Protein AF-A0A8T3S8C1-F1 (afdb_monomer_lite)

Radius of gyration: 18.48 Å; chains: 1; bounding box: 52×48×48 Å

Structure (mmCIF, N/CA/C/O backbone):
data_AF-A0A8T3S8C1-F1
#
_entry.id   AF-A0A8T3S8C1-F1
#
loop_
_atom_site.group_PDB
_atom_site.id
_atom_site.type_symbol
_atom_site.label_atom_id
_atom_site.label_alt_id
_atom_site.label_comp_id
_atom_site.label_asym_id
_atom_site.label_entity_id
_atom_site.label_seq_id
_atom_site.pdbx_PDB_ins_code
_atom_site.Cartn_x
_atom_site.Cartn_y
_atom_site.Cartn_z
_atom_site.occupancy
_atom_site.B_iso_or_equiv
_atom_site.auth_seq_id
_atom_site.auth_comp_id
_atom_site.auth_asym_id
_atom_site.auth_atom_id
_atom_site.pdbx_PDB_model_num
ATOM 1 N N . PHE A 1 1 ? -25.125 17.076 -11.085 1.00 38.88 1 PHE A N 1
ATOM 2 C CA . PHE A 1 1 ? -24.223 18.094 -11.648 1.00 38.88 1 PHE A CA 1
ATOM 3 C C . PHE A 1 1 ? -23.529 18.757 -10.476 1.00 38.88 1 PHE A C 1
ATOM 5 O O . PHE A 1 1 ? -24.190 19.463 -9.732 1.00 38.88 1 PHE A O 1
ATOM 12 N N . GLY A 1 2 ? -22.278 18.376 -10.208 1.00 40.34 2 GLY A N 1
ATOM 13 C CA . GLY A 1 2 ? -21.499 18.965 -9.119 1.00 40.34 2 GLY A CA 1
ATOM 14 C C . GLY A 1 2 ? -20.937 20.299 -9.581 1.00 40.34 2 GLY A C 1
ATOM 15 O O . GLY A 1 2 ? -20.388 20.368 -10.681 1.00 40.34 2 GLY A O 1
ATOM 16 N N . GLU A 1 3 ? -21.128 21.346 -8.786 1.00 38.38 3 GLU A N 1
ATOM 17 C CA . GLU A 1 3 ? -20.487 22.633 -9.038 1.00 38.38 3 GLU A CA 1
ATOM 18 C C . GLU A 1 3 ? -18.960 22.457 -9.036 1.00 38.38 3 GLU A C 1
ATOM 20 O O . GLU A 1 3 ? -18.429 21.716 -8.201 1.00 38.38 3 GLU A O 1
ATOM 25 N N . PRO A 1 4 ? -18.237 23.084 -9.979 1.00 45.19 4 PRO A N 1
ATOM 26 C CA . PRO A 1 4 ? -16.785 23.035 -9.988 1.00 45.19 4 PRO A CA 1
ATOM 27 C C . PRO A 1 4 ? -16.257 23.718 -8.723 1.00 45.19 4 PRO A C 1
ATOM 29 O O . PRO A 1 4 ? -16.524 24.895 -8.484 1.00 45.19 4 PRO A O 1
ATOM 32 N N . ALA A 1 5 ? -15.507 22.971 -7.911 1.00 47.50 5 ALA A N 1
ATOM 33 C CA . ALA A 1 5 ? -14.809 23.532 -6.764 1.00 47.50 5 ALA A CA 1
ATOM 34 C C . ALA A 1 5 ? -13.854 24.631 -7.251 1.00 47.50 5 ALA A C 1
ATOM 36 O O . ALA A 1 5 ? -13.050 24.403 -8.159 1.00 47.50 5 ALA A O 1
ATOM 37 N N . ALA A 1 6 ? -13.958 25.823 -6.663 1.00 48.53 6 ALA A N 1
ATOM 38 C CA . ALA A 1 6 ? -13.037 26.912 -6.941 1.00 48.53 6 ALA A CA 1
ATOM 39 C C . ALA A 1 6 ? -11.629 26.479 -6.516 1.00 48.53 6 ALA A C 1
ATOM 41 O O . ALA A 1 6 ? -11.353 26.337 -5.328 1.00 48.53 6 ALA A O 1
ATOM 42 N N . VAL A 1 7 ? -10.753 26.236 -7.491 1.00 51.34 7 VAL A N 1
ATOM 43 C CA . VAL A 1 7 ? -9.329 26.008 -7.240 1.00 51.34 7 VAL A CA 1
ATOM 44 C C . VAL A 1 7 ? -8.729 27.365 -6.870 1.00 51.34 7 VAL A C 1
ATOM 46 O O . VAL A 1 7 ? -8.754 28.265 -7.715 1.00 51.34 7 VAL A O 1
ATOM 49 N N . PRO A 1 8 ? -8.219 27.567 -5.642 1.00 53.38 8 PRO A N 1
ATOM 50 C CA . PRO A 1 8 ? -7.601 28.830 -5.277 1.00 53.38 8 PRO A CA 1
ATOM 51 C C . PRO A 1 8 ? -6.362 29.050 -6.146 1.00 53.38 8 PRO A C 1
ATOM 53 O O . PRO A 1 8 ? -5.394 28.296 -6.086 1.00 53.38 8 PRO A O 1
ATOM 56 N N . THR A 1 9 ? -6.383 30.096 -6.967 1.00 56.12 9 THR A N 1
ATOM 57 C CA . THR A 1 9 ? -5.202 30.614 -7.659 1.00 56.12 9 THR A CA 1
ATOM 58 C C . THR A 1 9 ? -4.401 31.486 -6.697 1.00 56.12 9 THR A C 1
ATOM 60 O O . THR A 1 9 ? -4.357 32.704 -6.852 1.00 56.12 9 THR A O 1
ATOM 63 N N . SER A 1 10 ? -3.781 30.893 -5.679 1.00 55.38 10 SER A N 1
ATOM 64 C CA . SER A 1 10 ? -2.663 31.539 -4.991 1.00 55.38 10 SER A CA 1
ATOM 65 C C . SER A 1 10 ? -1.381 30.867 -5.458 1.00 55.38 10 SER A C 1
ATOM 67 O O . SER A 1 10 ? -1.136 29.699 -5.175 1.00 55.38 10 SER A O 1
ATOM 69 N N . GLY A 1 11 ? -0.546 31.611 -6.186 1.00 55.94 11 GLY A N 1
ATOM 70 C CA . GLY A 1 11 ? 0.797 31.195 -6.614 1.00 55.94 11 GLY A CA 1
ATOM 71 C C . GLY A 1 11 ? 1.800 31.045 -5.462 1.00 55.94 11 GLY A C 1
ATOM 72 O O . GLY A 1 11 ? 2.998 31.196 -5.669 1.00 55.94 11 GLY A O 1
ATOM 73 N N . SER A 1 12 ? 1.317 30.782 -4.251 1.00 54.69 12 SER A N 1
ATOM 74 C CA . SER A 1 12 ? 2.100 30.520 -3.056 1.00 54.69 12 SER A CA 1
ATOM 75 C C . SER A 1 12 ? 1.658 29.178 -2.494 1.00 54.69 12 SER A C 1
ATOM 77 O O . SER A 1 12 ? 0.485 28.995 -2.169 1.00 54.69 12 SER A O 1
ATOM 79 N N . VAL A 1 13 ? 2.605 28.249 -2.381 1.00 57.41 13 VAL A N 1
ATOM 80 C CA . VAL A 1 13 ? 2.449 27.063 -1.539 1.00 57.41 13 VAL A CA 1
ATOM 81 C C . VAL A 1 13 ? 2.293 27.571 -0.109 1.00 57.41 13 VAL A C 1
ATOM 83 O O . VAL A 1 13 ? 3.250 28.069 0.480 1.00 57.41 13 VAL A O 1
ATOM 86 N N . GLU A 1 14 ? 1.074 27.523 0.418 1.00 50.41 14 GLU A N 1
ATOM 87 C CA . GLU A 1 14 ? 0.821 27.791 1.828 1.00 50.41 14 GLU A CA 1
ATOM 88 C C . GLU A 1 14 ? 1.100 26.502 2.601 1.00 50.41 14 GLU A C 1
ATOM 90 O O . GLU A 1 14 ? 0.424 25.488 2.420 1.00 50.41 14 GLU A O 1
ATOM 95 N N . VAL A 1 15 ? 2.140 26.523 3.433 1.00 57.56 15 VAL A N 1
ATOM 96 C CA . VAL A 1 15 ? 2.385 25.449 4.394 1.00 57.56 15 VAL A CA 1
ATOM 97 C C . VAL A 1 15 ? 1.376 25.633 5.523 1.00 57.56 15 VAL A C 1
ATOM 99 O O . VAL A 1 15 ? 1.547 26.484 6.389 1.00 57.56 15 VAL A O 1
ATOM 102 N N . VAL A 1 16 ? 0.289 24.867 5.471 1.00 60.59 16 VAL A N 1
ATOM 103 C CA . VAL A 1 16 ? -0.800 24.932 6.460 1.00 60.59 16 VAL A CA 1
ATOM 104 C C . VAL A 1 16 ? -0.496 24.152 7.744 1.00 60.59 16 VAL A C 1
ATOM 106 O O . VAL A 1 16 ? -1.180 24.334 8.747 1.00 60.59 16 VAL A O 1
ATOM 109 N N . GLU A 1 17 ? 0.528 23.294 7.727 1.00 45.88 17 GLU A N 1
ATOM 110 C CA . GLU A 1 17 ? 0.944 22.482 8.870 1.00 45.88 17 GLU A CA 1
ATOM 111 C C . GLU A 1 17 ? 2.422 22.080 8.735 1.00 45.88 17 GLU A C 1
ATOM 113 O O . GLU A 1 17 ? 2.843 21.570 7.695 1.00 45.88 17 GLU A O 1
ATOM 118 N N . GLU A 1 18 ? 3.207 22.294 9.793 1.00 52.28 18 GLU A N 1
ATOM 119 C CA . GLU A 1 18 ? 4.567 21.768 9.928 1.00 52.28 18 GLU A CA 1
ATOM 120 C C . GLU A 1 18 ? 4.590 20.724 11.043 1.00 52.28 18 GLU A C 1
ATOM 122 O O . GLU A 1 18 ? 4.171 20.986 12.171 1.00 52.28 18 GLU A O 1
ATOM 127 N N . ALA A 1 19 ? 5.117 19.542 10.739 1.00 58.81 19 ALA A N 1
ATOM 128 C CA . ALA A 1 19 ? 5.318 18.486 11.716 1.00 58.81 19 ALA A CA 1
ATOM 129 C C . ALA A 1 19 ? 6.817 18.158 11.794 1.00 58.81 19 ALA A C 1
ATOM 131 O O . ALA A 1 19 ? 7.477 17.971 10.770 1.00 58.81 19 ALA A O 1
ATOM 132 N N . ALA A 1 20 ? 7.361 18.085 13.012 1.00 55.62 20 ALA A N 1
ATOM 133 C CA . ALA A 1 20 ? 8.772 17.781 13.248 1.00 55.62 20 ALA A CA 1
ATOM 134 C C . ALA A 1 20 ? 9.029 16.267 13.271 1.00 55.62 20 ALA A C 1
ATOM 136 O O . ALA A 1 20 ? 8.257 15.501 13.858 1.00 55.62 20 ALA A O 1
ATOM 137 N N . ALA A 1 21 ? 10.125 15.828 12.645 1.00 62.41 21 ALA A N 1
ATOM 138 C CA . ALA A 1 21 ? 10.583 14.448 12.758 1.00 62.41 21 ALA A CA 1
ATOM 139 C C . ALA A 1 21 ? 10.929 14.127 14.221 1.00 62.41 21 ALA A C 1
ATOM 141 O O . ALA A 1 21 ? 11.388 14.987 14.974 1.00 62.41 21 ALA A O 1
ATOM 142 N N . GLN A 1 22 ? 10.694 12.886 14.635 1.00 69.75 22 GLN A N 1
ATOM 143 C CA . GLN A 1 22 ? 10.968 12.424 15.992 1.00 69.75 22 GLN A CA 1
ATOM 144 C C . GLN A 1 22 ? 12.107 11.417 15.973 1.00 69.75 22 GLN A C 1
ATOM 146 O O . GLN A 1 22 ? 12.083 10.483 15.182 1.00 69.75 22 GLN A O 1
ATOM 151 N N . VAL A 1 23 ? 13.076 11.561 16.873 1.00 68.19 23 VAL A N 1
ATOM 152 C CA . VAL A 1 23 ? 14.119 10.549 17.064 1.00 68.19 23 VAL A CA 1
ATOM 153 C C . VAL A 1 23 ? 13.681 9.614 18.185 1.00 68.19 23 VAL A C 1
ATOM 155 O O . VAL A 1 23 ? 13.559 10.041 19.331 1.00 68.19 23 VAL A O 1
ATOM 158 N N . ILE A 1 24 ? 13.435 8.346 17.856 1.00 66.25 24 ILE A N 1
ATOM 159 C CA . ILE A 1 24 ? 13.070 7.295 18.816 1.00 66.25 24 ILE A CA 1
ATOM 160 C C . ILE A 1 24 ? 14.132 6.200 18.716 1.00 66.25 24 ILE A C 1
ATOM 162 O O . ILE A 1 24 ? 14.368 5.675 17.632 1.00 66.25 24 ILE A O 1
ATOM 166 N N . ASP A 1 25 ? 14.813 5.899 19.824 1.00 62.62 25 ASP A N 1
ATOM 167 C CA . ASP A 1 25 ? 15.876 4.880 19.908 1.00 62.62 25 ASP A CA 1
ATOM 168 C C . ASP A 1 25 ? 16.974 5.004 18.829 1.00 62.62 25 ASP A C 1
ATOM 170 O O . ASP A 1 25 ? 17.505 4.015 18.325 1.00 62.62 25 ASP A O 1
ATOM 174 N N . GLY A 1 26 ? 17.323 6.240 18.453 1.00 61.00 26 GLY A N 1
ATOM 175 C CA . GLY A 1 26 ? 18.334 6.525 17.427 1.00 61.00 26 GLY A CA 1
ATOM 176 C C . GLY A 1 26 ? 17.843 6.400 15.978 1.00 61.00 26 GLY A C 1
ATOM 177 O O . GLY A 1 26 ? 18.639 6.577 15.059 1.00 61.00 26 GLY A O 1
ATOM 178 N N . TYR A 1 27 ? 16.551 6.136 15.761 1.00 51.19 27 TYR A N 1
ATOM 179 C CA . TYR A 1 27 ? 15.903 6.152 14.451 1.00 51.19 27 TYR A CA 1
ATOM 180 C C . TYR A 1 27 ? 15.104 7.446 14.261 1.00 51.19 27 TYR A C 1
ATOM 182 O O . TYR A 1 27 ? 14.240 7.781 15.074 1.00 51.19 27 TYR A O 1
ATOM 190 N N . GLU A 1 28 ? 15.381 8.177 13.178 1.00 55.84 28 GLU A N 1
ATOM 191 C CA . GLU A 1 28 ? 14.591 9.344 12.789 1.00 55.84 28 GLU A CA 1
ATOM 192 C C . GLU A 1 28 ? 13.284 8.891 12.125 1.00 55.84 28 GLU A C 1
ATOM 194 O O . GLU A 1 28 ? 13.254 8.392 11.000 1.00 55.84 28 GLU A O 1
ATOM 199 N N . ARG A 1 29 ? 12.177 9.081 12.836 1.00 63.88 29 ARG A N 1
ATOM 200 C CA . ARG A 1 29 ? 10.823 8.921 12.326 1.00 63.88 29 ARG A CA 1
ATOM 201 C C . ARG A 1 29 ? 10.376 10.239 11.706 1.00 63.88 29 ARG A C 1
ATOM 203 O O . ARG A 1 29 ? 10.093 11.195 12.427 1.00 63.88 29 ARG A O 1
ATOM 210 N N . ASN A 1 30 ? 10.265 10.278 10.378 1.00 62.44 30 ASN A N 1
ATOM 211 C CA . ASN A 1 30 ? 9.718 11.442 9.683 1.00 62.44 30 ASN A CA 1
ATOM 212 C C . ASN A 1 30 ? 8.318 11.776 10.230 1.00 62.44 30 ASN A C 1
ATOM 214 O O . ASN A 1 30 ? 7.495 10.886 10.462 1.00 62.44 30 ASN A O 1
ATOM 218 N N . ALA A 1 31 ? 8.061 13.063 10.436 1.00 57.69 3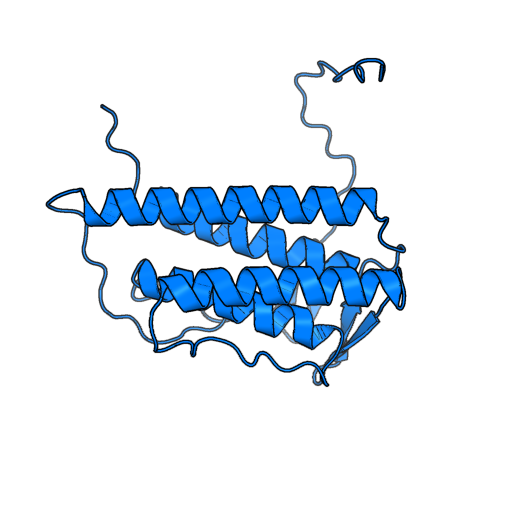1 ALA A N 1
ATOM 219 C CA . ALA A 1 31 ? 6.842 13.575 11.046 1.00 57.69 31 ALA A CA 1
ATOM 220 C C . ALA A 1 31 ? 5.563 13.149 10.316 1.00 57.69 31 ALA A C 1
ATOM 222 O O . ALA A 1 31 ? 4.529 12.915 10.939 1.00 57.69 31 ALA A O 1
ATOM 223 N N . ILE A 1 32 ? 5.650 12.962 8.995 1.00 61.50 32 ILE A N 1
ATOM 224 C CA . ILE A 1 32 ? 4.526 12.507 8.170 1.00 61.50 32 ILE A CA 1
ATOM 225 C C . ILE A 1 32 ? 4.119 11.048 8.469 1.00 61.50 32 ILE A C 1
ATOM 227 O O . ILE A 1 32 ? 3.076 10.596 8.000 1.00 61.50 32 ILE A O 1
ATOM 231 N N . PHE A 1 33 ? 4.913 10.311 9.259 1.00 70.62 33 PHE A N 1
ATOM 232 C CA . PHE A 1 33 ? 4.634 8.939 9.709 1.00 70.62 33 PHE A CA 1
ATOM 233 C C . PHE A 1 33 ? 4.178 8.854 11.171 1.00 70.62 33 PHE A C 1
ATOM 235 O O . PHE A 1 33 ? 4.091 7.751 11.726 1.00 70.62 33 PHE A O 1
ATOM 242 N N . ALA A 1 34 ? 3.866 9.988 11.805 1.00 78.81 34 ALA A N 1
ATOM 243 C CA . ALA A 1 34 ? 3.129 9.982 13.062 1.00 78.81 34 ALA A CA 1
ATOM 244 C C . ALA A 1 34 ? 1.776 9.264 12.895 1.00 78.81 34 ALA A C 1
ATOM 246 O O . ALA A 1 34 ? 1.182 9.267 11.808 1.00 78.81 34 ALA A O 1
ATOM 247 N N . ALA A 1 35 ? 1.310 8.624 13.969 1.00 81.00 35 ALA A N 1
ATOM 248 C CA . ALA A 1 35 ? -0.036 8.070 14.013 1.00 81.00 35 ALA A CA 1
ATOM 249 C C . ALA A 1 35 ? -1.051 9.210 13.828 1.00 81.00 35 ALA A C 1
ATOM 251 O O . ALA A 1 35 ? -0.952 10.251 14.474 1.00 81.00 35 ALA A O 1
ATOM 252 N N . ASP A 1 36 ? -1.987 9.020 12.900 1.00 86.50 36 ASP A N 1
ATOM 253 C CA . ASP A 1 36 ? -3.138 9.904 12.709 1.00 86.50 36 ASP A CA 1
ATOM 254 C C . ASP A 1 36 ? -4.377 9.101 13.097 1.00 86.50 36 ASP A C 1
ATOM 256 O O . ASP A 1 36 ? -4.728 8.148 12.399 1.00 86.50 36 ASP A O 1
ATOM 260 N N . HIS A 1 37 ? -4.979 9.441 14.236 1.00 91.81 37 HIS A N 1
ATOM 261 C CA . HIS A 1 37 ? -6.115 8.714 14.814 1.00 91.81 37 HIS A CA 1
ATOM 262 C C . HIS A 1 37 ? -7.466 9.172 14.257 1.00 91.81 37 HIS A C 1
ATOM 264 O O . HIS A 1 37 ? -8.512 8.711 14.716 1.00 91.81 37 HIS A O 1
ATOM 270 N N . ARG A 1 38 ? -7.489 10.106 13.298 1.00 94.31 38 ARG A N 1
ATOM 271 C CA . ARG A 1 38 ? -8.750 10.487 12.663 1.00 94.31 38 ARG A CA 1
ATOM 272 C C . ARG A 1 38 ? -9.329 9.279 11.916 1.00 94.31 38 ARG A C 1
ATOM 274 O O . ARG A 1 38 ? -8.592 8.606 11.191 1.00 94.31 38 ARG A O 1
ATOM 281 N N . PRO A 1 39 ? -10.647 9.042 12.015 1.00 96.38 39 PRO A N 1
ATOM 282 C CA . PRO A 1 39 ? -11.307 8.062 11.170 1.00 96.38 39 PRO A CA 1
ATOM 283 C C . PRO A 1 39 ? -11.123 8.417 9.692 1.00 96.38 39 PRO A C 1
ATOM 285 O O . PRO A 1 39 ? -11.314 9.571 9.296 1.00 96.38 39 PRO A O 1
ATOM 288 N N . VAL A 1 40 ? -10.792 7.424 8.873 1.00 97.38 40 VAL A N 1
ATOM 289 C CA . VAL A 1 40 ? -10.664 7.589 7.423 1.00 97.38 40 VAL A CA 1
ATOM 290 C C . VAL A 1 40 ? -12.049 7.619 6.786 1.00 97.38 40 VAL A C 1
ATOM 292 O O . VAL A 1 40 ? -12.897 6.767 7.052 1.00 97.38 40 VAL A O 1
ATOM 295 N N . GLY A 1 41 ? -12.285 8.594 5.908 1.00 96.38 41 GLY A N 1
ATOM 296 C CA . GLY A 1 41 ? -13.513 8.658 5.116 1.00 96.38 41 GLY A CA 1
ATOM 297 C C . GLY A 1 41 ? -13.474 7.733 3.895 1.00 96.38 41 GLY A C 1
ATOM 298 O O . GLY A 1 41 ? -12.425 7.518 3.291 1.00 96.38 41 GLY A O 1
ATOM 299 N N . SER A 1 42 ? -14.629 7.247 3.433 1.00 97.19 42 SER A N 1
ATOM 300 C CA . SER A 1 42 ? -14.705 6.447 2.196 1.00 97.19 42 SER A CA 1
ATOM 301 C C . SER A 1 42 ? -14.212 7.212 0.962 1.00 97.19 42 SER A C 1
ATOM 303 O O . SER A 1 42 ? -13.497 6.658 0.129 1.00 97.19 42 SER A O 1
ATOM 305 N N . GLY A 1 43 ? -14.537 8.505 0.860 1.00 97.31 43 GLY A N 1
ATOM 306 C CA . GLY A 1 43 ? -14.043 9.372 -0.213 1.00 97.31 43 GLY A CA 1
ATOM 307 C C . GLY A 1 43 ? -12.524 9.569 -0.178 1.00 97.31 43 GLY A C 1
ATOM 308 O O . GLY A 1 43 ? -11.894 9.589 -1.235 1.00 97.31 43 GLY A O 1
ATOM 309 N N . GLU A 1 44 ? -11.946 9.662 1.023 1.00 97.06 44 GLU A N 1
ATOM 310 C CA . GLU A 1 44 ? -10.497 9.742 1.242 1.00 97.06 44 GLU A CA 1
ATOM 311 C C . GLU A 1 44 ? -9.816 8.441 0.805 1.00 97.06 44 GLU A C 1
ATOM 313 O O . GLU A 1 44 ? -8.918 8.487 -0.035 1.00 97.06 44 GLU A O 1
ATOM 318 N N . LEU A 1 45 ? -10.308 7.283 1.266 1.00 98.00 45 LEU A N 1
ATOM 319 C CA . LEU A 1 45 ? -9.801 5.978 0.839 1.00 98.00 45 LEU A CA 1
ATOM 320 C C . LEU A 1 45 ? -9.804 5.861 -0.690 1.00 98.00 45 LEU A C 1
ATOM 322 O O . LEU A 1 45 ? -8.770 5.594 -1.296 1.00 98.00 45 LEU A O 1
ATOM 326 N N . GLU A 1 46 ? -10.948 6.094 -1.335 1.00 98.19 46 GLU A N 1
ATOM 327 C CA . GLU A 1 46 ? -11.065 5.935 -2.786 1.00 98.19 46 GLU A CA 1
ATOM 328 C C . GLU A 1 46 ? -10.192 6.940 -3.559 1.00 98.19 46 GLU A C 1
ATOM 330 O O . GLU A 1 46 ? -9.685 6.617 -4.635 1.00 98.19 46 GLU A O 1
ATOM 335 N N . ALA A 1 47 ? -9.970 8.148 -3.030 1.00 97.75 47 ALA A N 1
ATOM 336 C CA . ALA A 1 47 ? -9.021 9.096 -3.613 1.00 97.75 47 ALA A CA 1
ATOM 337 C C . ALA A 1 47 ? -7.579 8.576 -3.547 1.00 97.75 47 ALA A C 1
ATOM 339 O O . ALA A 1 47 ? -6.874 8.607 -4.559 1.00 97.75 47 ALA A O 1
ATOM 340 N N . MET A 1 48 ? -7.164 8.035 -2.403 1.00 97.31 48 MET A N 1
ATOM 341 C CA . MET A 1 48 ? -5.823 7.478 -2.227 1.00 97.31 48 MET A CA 1
ATOM 342 C C . MET A 1 48 ? -5.611 6.209 -3.058 1.00 97.31 48 MET A C 1
ATOM 344 O O . MET A 1 48 ? -4.555 6.046 -3.667 1.00 97.31 48 MET A O 1
ATOM 348 N N . LEU A 1 49 ? -6.625 5.346 -3.177 1.00 97.81 49 LEU A N 1
ATOM 349 C CA . LEU A 1 49 ? -6.571 4.171 -4.053 1.00 97.81 49 LEU A CA 1
ATOM 350 C C . LEU A 1 49 ? -6.405 4.562 -5.530 1.00 97.81 49 LEU A C 1
ATOM 352 O O . LEU A 1 49 ? -5.624 3.930 -6.244 1.00 97.81 49 LEU A O 1
ATOM 356 N N . ARG A 1 50 ? -7.070 5.632 -5.993 1.00 98.38 50 ARG A N 1
ATOM 357 C CA . ARG A 1 50 ? -6.852 6.171 -7.350 1.00 98.38 50 ARG A CA 1
ATOM 358 C C . ARG A 1 50 ? -5.421 6.666 -7.541 1.00 98.38 50 ARG A C 1
ATOM 360 O O . ARG A 1 50 ? -4.798 6.326 -8.543 1.00 98.38 50 ARG A O 1
ATOM 367 N N . GLN A 1 51 ? -4.885 7.418 -6.581 1.00 98.12 51 GLN A N 1
ATOM 368 C CA . GLN A 1 51 ? -3.504 7.914 -6.636 1.00 98.12 51 GLN A CA 1
ATOM 369 C C . GLN A 1 51 ? -2.482 6.768 -6.650 1.00 98.12 51 GLN A C 1
ATOM 371 O O . GLN A 1 51 ? -1.567 6.771 -7.470 1.00 98.12 51 GLN A O 1
ATOM 376 N N . LEU A 1 52 ? -2.682 5.736 -5.826 1.00 97.00 52 LEU A N 1
ATOM 377 C CA . LEU A 1 52 ? -1.890 4.504 -5.871 1.00 97.00 52 LEU A CA 1
ATOM 378 C C . LEU A 1 52 ? -1.990 3.806 -7.236 1.00 97.00 52 LEU A C 1
ATOM 380 O O . LEU A 1 52 ? -1.000 3.262 -7.737 1.00 97.00 52 LEU A O 1
ATOM 384 N N . GLY A 1 53 ? -3.179 3.797 -7.844 1.00 96.12 53 GLY A N 1
ATOM 385 C CA . GLY A 1 53 ? -3.416 3.300 -9.202 1.00 96.12 53 GLY A CA 1
ATOM 386 C C . GLY A 1 53 ? -2.598 4.050 -10.256 1.00 96.12 53 GLY A C 1
ATOM 387 O O . GLY A 1 53 ? -1.950 3.419 -11.095 1.00 96.12 53 GLY A O 1
ATOM 388 N N . PHE A 1 54 ? -2.561 5.381 -10.175 1.00 97.56 54 PHE A N 1
ATOM 389 C CA . PHE A 1 54 ? -1.737 6.210 -11.056 1.00 97.56 54 PHE A CA 1
ATOM 390 C C . PHE A 1 54 ? -0.247 5.938 -10.859 1.00 97.56 54 PHE A C 1
ATOM 392 O O . PHE A 1 54 ? 0.413 5.574 -11.829 1.00 97.56 54 PHE A O 1
ATOM 399 N N . ALA A 1 55 ? 0.246 5.953 -9.616 1.00 95.25 55 ALA A N 1
ATOM 400 C CA . ALA A 1 55 ? 1.647 5.655 -9.315 1.00 95.25 55 ALA A CA 1
ATOM 401 C C . ALA A 1 55 ? 2.080 4.280 -9.864 1.00 95.25 55 ALA A C 1
ATOM 403 O O . ALA A 1 55 ? 3.142 4.143 -10.467 1.00 95.25 55 ALA A O 1
ATOM 404 N N . ARG A 1 56 ? 1.230 3.251 -9.735 1.00 95.38 56 ARG A N 1
ATOM 405 C CA . ARG A 1 56 ? 1.498 1.917 -10.304 1.00 95.38 56 ARG A CA 1
ATOM 406 C C . ARG A 1 56 ? 1.541 1.927 -11.828 1.00 95.38 56 ARG A C 1
ATOM 408 O O . ARG A 1 56 ? 2.399 1.271 -12.415 1.00 95.38 56 ARG A O 1
ATOM 415 N N . SER A 1 57 ? 0.629 2.662 -12.456 1.00 95.69 57 SER A N 1
ATOM 416 C CA . SER A 1 57 ? 0.594 2.804 -13.911 1.00 95.69 57 SER A CA 1
ATOM 417 C C . SER A 1 57 ? 1.849 3.510 -14.430 1.00 95.69 57 SER A C 1
ATOM 419 O O . SER A 1 57 ? 2.418 3.079 -15.431 1.00 95.69 57 SER A O 1
ATOM 421 N N . ASP A 1 58 ? 2.316 4.549 -13.734 1.00 95.38 58 ASP A N 1
ATOM 422 C CA . ASP A 1 58 ? 3.554 5.261 -14.065 1.00 95.38 58 ASP A CA 1
ATOM 423 C C . ASP A 1 58 ? 4.791 4.376 -13.928 1.00 95.38 58 ASP A C 1
ATOM 425 O O . ASP A 1 58 ? 5.601 4.309 -14.854 1.00 95.38 58 ASP A O 1
ATOM 429 N N . LEU A 1 59 ? 4.886 3.602 -12.845 1.00 93.00 59 LEU A N 1
ATOM 430 C CA . LEU A 1 59 ? 5.934 2.594 -12.666 1.00 93.00 59 LEU A CA 1
ATOM 431 C C . LEU A 1 59 ? 5.932 1.550 -13.797 1.00 93.00 59 LEU A C 1
ATOM 433 O O . LEU A 1 59 ? 6.988 1.194 -14.322 1.00 93.00 59 LEU A O 1
ATOM 437 N N . GLY A 1 60 ? 4.751 1.083 -14.214 1.00 92.12 60 GLY A N 1
ATOM 438 C CA . GLY A 1 60 ? 4.602 0.154 -15.338 1.00 92.12 60 GLY A CA 1
ATOM 439 C C . GLY A 1 60 ? 5.069 0.754 -16.666 1.00 92.12 60 GLY A C 1
ATOM 440 O O . GLY A 1 60 ? 5.829 0.118 -17.400 1.00 92.12 60 GLY A O 1
ATOM 441 N N . ARG A 1 61 ? 4.685 2.007 -16.948 1.00 92.12 61 A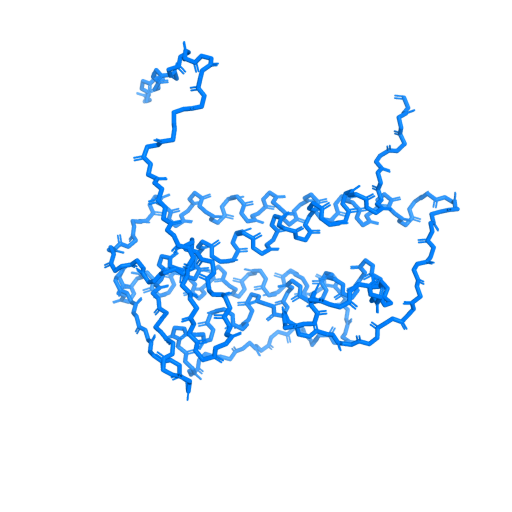RG A N 1
ATOM 442 C CA . ARG A 1 61 ? 5.162 2.754 -18.123 1.00 92.12 61 ARG A CA 1
ATOM 443 C C . ARG A 1 61 ? 6.678 2.917 -18.103 1.00 92.12 61 ARG A C 1
ATOM 445 O O . ARG A 1 61 ? 7.325 2.722 -19.128 1.00 92.12 61 ARG A O 1
ATOM 452 N N . LEU A 1 62 ? 7.247 3.258 -16.951 1.00 90.25 62 LEU A N 1
ATOM 453 C CA . LEU A 1 62 ? 8.685 3.440 -16.790 1.00 90.25 62 LEU A CA 1
ATOM 454 C C . LEU A 1 62 ? 9.453 2.139 -17.052 1.00 90.25 62 LEU A C 1
ATOM 456 O O . LEU A 1 62 ? 10.415 2.146 -17.819 1.00 90.25 62 LEU A O 1
ATOM 460 N N . ARG A 1 63 ? 8.972 1.011 -16.517 1.00 89.75 63 ARG A N 1
ATOM 461 C CA . ARG A 1 63 ? 9.519 -0.321 -16.813 1.00 89.75 63 ARG A CA 1
ATOM 462 C C . ARG A 1 63 ? 9.439 -0.658 -18.303 1.00 89.75 63 ARG A C 1
ATOM 464 O O . ARG A 1 63 ? 10.397 -1.165 -18.881 1.00 89.75 63 ARG A O 1
ATOM 471 N N . GLN A 1 64 ? 8.304 -0.389 -18.948 1.00 88.00 64 GLN A N 1
ATOM 472 C CA . GLN A 1 64 ? 8.143 -0.652 -20.380 1.00 88.00 64 GLN A CA 1
ATOM 473 C C . GLN A 1 64 ? 9.151 0.154 -21.213 1.00 88.00 64 GLN A C 1
ATOM 475 O O . GLN A 1 64 ? 9.763 -0.390 -22.136 1.00 88.00 64 GLN A O 1
ATOM 480 N N . ARG A 1 65 ? 9.367 1.429 -20.859 1.00 84.12 65 ARG A N 1
ATOM 481 C CA . ARG A 1 65 ? 10.387 2.275 -21.494 1.00 84.12 65 ARG A CA 1
ATOM 482 C C . ARG A 1 65 ? 11.795 1.729 -21.278 1.00 84.12 65 ARG A C 1
ATOM 484 O O . ARG A 1 65 ? 12.540 1.626 -22.246 1.00 84.12 65 ARG A O 1
ATOM 491 N N . SER A 1 66 ? 12.143 1.328 -20.053 1.00 79.56 66 SER A N 1
ATOM 492 C CA . SER A 1 66 ? 13.488 0.821 -19.750 1.00 79.56 66 SER A CA 1
ATOM 493 C C . SER A 1 66 ? 13.820 -0.469 -20.503 1.00 79.56 66 SER A C 1
ATOM 495 O O . SER A 1 66 ? 14.969 -0.674 -20.870 1.00 79.56 66 SER A O 1
ATOM 497 N N . VAL A 1 67 ? 12.827 -1.327 -20.769 1.00 75.50 67 VAL A N 1
ATOM 498 C CA . VAL A 1 67 ? 13.013 -2.538 -21.591 1.00 75.50 67 VAL A CA 1
ATOM 499 C C . VAL A 1 67 ? 13.136 -2.207 -23.085 1.00 75.50 67 VAL A C 1
ATOM 501 O O . VAL A 1 67 ? 13.814 -2.922 -23.817 1.00 75.50 67 VAL A O 1
ATOM 504 N N . SER A 1 68 ? 12.493 -1.131 -23.544 1.00 70.94 68 SER A N 1
ATOM 505 C CA . SER A 1 68 ? 12.433 -0.766 -24.968 1.00 70.94 68 SER A CA 1
ATOM 506 C C . SER A 1 68 ? 13.614 0.096 -25.442 1.00 70.94 68 SER A C 1
ATOM 508 O O . SER A 1 68 ? 13.795 0.245 -26.647 1.00 70.94 68 SER A O 1
ATOM 510 N N . ALA A 1 69 ? 14.412 0.663 -24.530 1.00 64.75 69 ALA A N 1
ATOM 511 C CA . ALA A 1 69 ? 15.546 1.531 -24.851 1.00 64.75 69 ALA A CA 1
ATOM 512 C C . ALA A 1 69 ? 16.878 0.740 -24.906 1.00 64.75 69 ALA A C 1
ATOM 514 O O . ALA A 1 69 ? 17.355 0.273 -23.866 1.00 64.75 69 ALA A O 1
ATOM 515 N N . PRO A 1 70 ? 17.531 0.599 -26.078 1.00 45.88 70 PRO A N 1
ATOM 516 C CA . PRO A 1 70 ? 18.866 0.012 -26.159 1.00 45.88 70 PRO A CA 1
ATOM 517 C C . PRO A 1 70 ? 19.895 0.926 -25.472 1.00 45.88 70 PRO A C 1
ATOM 519 O O . PRO A 1 70 ? 20.022 2.092 -25.829 1.00 45.88 70 PRO A O 1
ATOM 522 N N . GLY A 1 71 ? 20.651 0.393 -24.504 1.00 53.03 71 GLY A N 1
ATOM 523 C CA . GLY A 1 71 ? 21.741 1.114 -23.825 1.00 53.03 71 GLY A CA 1
ATOM 524 C C . GLY A 1 71 ? 21.389 1.752 -22.476 1.00 53.03 71 GLY A C 1
ATOM 525 O O . GLY A 1 71 ? 22.222 2.472 -21.926 1.00 53.03 71 GLY A O 1
ATOM 526 N N . ALA A 1 72 ? 20.200 1.486 -21.920 1.00 50.53 72 ALA A N 1
ATOM 527 C CA . ALA A 1 72 ? 19.879 1.892 -20.552 1.00 50.53 72 ALA A CA 1
ATOM 528 C C . ALA A 1 72 ? 20.909 1.306 -19.563 1.00 50.53 72 ALA A C 1
ATOM 530 O O . ALA A 1 72 ? 21.288 0.138 -19.712 1.00 50.53 72 ALA A O 1
ATOM 531 N N . PRO A 1 73 ? 21.378 2.082 -18.566 1.00 50.56 73 PRO A N 1
ATOM 532 C CA . PRO A 1 73 ? 22.338 1.588 -17.592 1.00 50.56 73 PRO A CA 1
ATOM 533 C C . PRO A 1 73 ? 21.752 0.366 -16.878 1.00 50.56 73 PRO A C 1
ATOM 535 O O . PRO A 1 73 ? 20.761 0.459 -16.153 1.00 50.56 73 PRO A O 1
ATOM 538 N N . THR A 1 74 ? 22.360 -0.796 -17.113 1.00 46.50 74 THR A N 1
ATOM 539 C CA . THR A 1 74 ? 22.134 -1.987 -16.299 1.00 46.50 74 THR A CA 1
ATOM 540 C C . THR A 1 74 ? 22.689 -1.661 -14.925 1.00 46.50 74 THR A C 1
ATOM 542 O O . THR A 1 74 ? 23.899 -1.438 -14.795 1.00 46.50 74 THR A O 1
ATOM 545 N N . ALA A 1 75 ? 21.830 -1.578 -13.914 1.00 51.38 75 ALA A N 1
ATOM 546 C CA . ALA A 1 75 ? 22.331 -1.495 -12.560 1.00 51.38 75 ALA A CA 1
ATOM 547 C C . ALA A 1 75 ? 23.046 -2.825 -12.219 1.00 51.38 75 ALA A C 1
ATOM 549 O O . ALA A 1 75 ? 23.092 -3.791 -12.996 1.00 51.38 75 ALA A O 1
ATOM 550 N N . VAL A 1 76 ? 23.727 -2.842 -11.081 1.00 44.59 76 VAL A N 1
ATOM 551 C CA . VAL A 1 76 ? 24.442 -4.021 -10.598 1.00 44.59 76 VAL A CA 1
ATOM 552 C C . VAL A 1 76 ? 23.505 -4.768 -9.661 1.00 44.59 76 VAL A C 1
ATOM 554 O O . VAL A 1 76 ? 23.087 -4.179 -8.672 1.00 44.59 76 VAL A O 1
ATOM 557 N N . LYS A 1 77 ? 23.260 -6.068 -9.897 1.00 36.91 77 LYS A N 1
ATOM 558 C CA . LYS A 1 77 ? 22.520 -6.976 -8.991 1.00 36.91 77 LYS A CA 1
ATOM 559 C C . LYS A 1 77 ? 22.878 -6.724 -7.514 1.00 36.91 77 LYS A C 1
ATOM 561 O O . LYS A 1 77 ? 23.877 -7.235 -7.005 1.00 36.91 77 LYS A O 1
ATOM 566 N N . GLY A 1 78 ? 22.050 -5.941 -6.829 1.00 37.47 78 GLY A N 1
ATOM 567 C CA . GLY A 1 78 ? 22.224 -5.548 -5.436 1.00 37.47 78 GLY A CA 1
ATOM 568 C C . GLY A 1 78 ? 21.170 -6.214 -4.564 1.00 37.47 78 GLY A C 1
ATOM 569 O O . GLY A 1 78 ? 19.982 -5.927 -4.689 1.00 37.47 78 GLY A O 1
ATOM 570 N N . GLY A 1 79 ? 21.603 -7.119 -3.684 1.00 37.09 79 GLY A N 1
ATOM 571 C CA . GLY A 1 79 ? 20.731 -7.828 -2.746 1.00 37.09 79 GLY A CA 1
ATOM 572 C C . GLY A 1 79 ? 19.945 -6.906 -1.801 1.00 37.09 79 GLY A C 1
ATOM 573 O O . GLY A 1 79 ? 20.290 -5.741 -1.605 1.00 37.09 79 GLY A O 1
ATOM 574 N N . ARG A 1 80 ? 18.877 -7.476 -1.215 1.00 40.19 80 ARG A N 1
ATOM 575 C CA . ARG A 1 80 ? 17.920 -6.853 -0.275 1.00 40.19 80 ARG A CA 1
ATOM 576 C C . ARG A 1 80 ? 18.572 -5.816 0.651 1.00 40.19 80 ARG A C 1
ATOM 578 O O . ARG A 1 80 ? 19.502 -6.146 1.382 1.00 40.19 80 ARG A O 1
ATOM 585 N N . ARG A 1 81 ? 18.011 -4.604 0.688 1.00 48.47 81 ARG A N 1
ATOM 586 C CA . ARG A 1 81 ? 18.247 -3.628 1.758 1.00 48.47 81 ARG A CA 1
ATOM 587 C C . ARG A 1 81 ? 16.919 -3.120 2.308 1.00 48.47 81 ARG A C 1
ATOM 589 O O . ARG A 1 81 ? 16.028 -2.765 1.536 1.00 48.47 81 ARG A O 1
ATOM 596 N N . ASP A 1 82 ? 16.840 -3.135 3.634 1.00 40.75 82 ASP A N 1
ATOM 597 C CA . ASP A 1 82 ? 15.809 -2.509 4.455 1.00 40.75 82 ASP A CA 1
ATOM 598 C C . ASP A 1 82 ? 16.042 -0.991 4.548 1.00 40.75 82 ASP A C 1
ATOM 600 O O . ASP A 1 82 ? 17.168 -0.511 4.386 1.00 40.75 82 ASP A O 1
ATOM 604 N N . GLU A 1 83 ? 14.976 -0.252 4.865 1.00 42.06 83 GLU A N 1
ATOM 605 C CA . GLU A 1 83 ? 14.891 1.218 4.964 1.00 42.06 83 GLU A CA 1
ATOM 606 C C . GLU A 1 83 ? 15.938 1.880 5.896 1.00 42.06 83 GLU A C 1
ATOM 608 O O . GLU A 1 83 ? 16.111 3.094 5.861 1.00 42.06 83 GLU A O 1
ATOM 613 N N . ALA A 1 84 ? 16.683 1.112 6.700 1.00 36.59 84 ALA A N 1
ATOM 614 C CA . ALA A 1 84 ? 17.718 1.613 7.612 1.00 36.59 84 ALA A CA 1
ATOM 615 C C . ALA A 1 84 ? 19.087 1.894 6.947 1.00 36.59 84 ALA A C 1
ATOM 617 O O . ALA A 1 84 ? 19.954 2.516 7.557 1.00 36.59 84 ALA A O 1
ATOM 618 N N . ALA A 1 85 ? 19.325 1.431 5.714 1.00 33.91 85 ALA A N 1
ATOM 619 C CA . ALA A 1 85 ? 20.656 1.472 5.090 1.00 33.91 85 ALA A CA 1
ATOM 620 C C . ALA A 1 85 ? 20.976 2.761 4.302 1.00 33.91 85 ALA A C 1
ATOM 622 O O . ALA A 1 85 ? 22.073 2.888 3.754 1.00 33.91 85 ALA A O 1
ATOM 623 N N . THR A 1 86 ? 20.049 3.718 4.227 1.00 42.06 86 THR A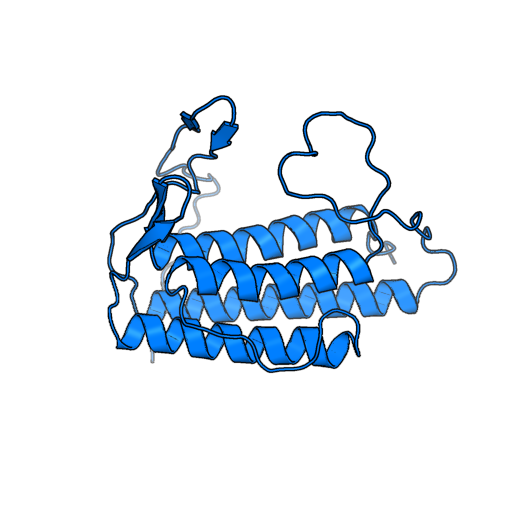 N 1
ATOM 624 C CA . THR A 1 86 ? 20.184 4.946 3.420 1.00 42.06 86 THR A CA 1
ATOM 625 C C . THR A 1 86 ? 21.203 5.945 3.993 1.00 42.06 86 THR A C 1
ATOM 627 O O . THR A 1 86 ? 21.601 6.879 3.306 1.00 42.06 86 THR A O 1
ATOM 630 N N . ALA A 1 87 ? 21.688 5.730 5.221 1.00 37.84 87 ALA A N 1
ATOM 631 C CA . ALA A 1 87 ? 22.563 6.666 5.936 1.00 37.84 87 ALA A CA 1
ATOM 632 C C . ALA A 1 87 ? 24.051 6.653 5.510 1.00 37.84 87 ALA A C 1
ATOM 634 O O . ALA A 1 87 ? 24.800 7.542 5.904 1.00 37.84 87 ALA A O 1
ATOM 635 N N . LEU A 1 88 ? 24.515 5.679 4.717 1.00 31.47 88 LEU A N 1
ATOM 636 C CA . LEU A 1 88 ? 25.947 5.500 4.410 1.00 31.47 88 LEU A CA 1
ATOM 637 C C . LEU A 1 88 ? 26.206 5.320 2.906 1.00 31.47 88 LEU A C 1
ATOM 639 O O . LEU A 1 88 ? 26.665 4.266 2.485 1.00 31.47 88 LEU A O 1
ATOM 643 N N . GLY A 1 89 ? 25.870 6.344 2.110 1.00 33.03 89 GLY A N 1
ATOM 644 C CA . GLY A 1 89 ? 26.586 6.860 0.918 1.00 33.03 89 GLY A CA 1
ATOM 645 C C . GLY A 1 89 ? 27.132 5.947 -0.201 1.00 33.03 89 GLY A C 1
ATOM 646 O O . GLY A 1 89 ? 27.668 6.465 -1.173 1.00 33.03 89 GLY A O 1
ATOM 647 N N . ALA A 1 90 ? 27.021 4.625 -0.123 1.00 39.88 90 ALA A N 1
ATOM 648 C CA . ALA A 1 90 ? 27.547 3.670 -1.093 1.00 39.88 90 ALA A CA 1
ATOM 649 C C . ALA A 1 90 ? 26.636 2.432 -1.119 1.00 39.88 90 ALA A C 1
ATOM 651 O O . ALA A 1 90 ? 26.898 1.393 -0.502 1.00 39.88 90 ALA A O 1
ATOM 652 N N . ALA A 1 91 ? 25.494 2.554 -1.794 1.00 41.84 91 ALA A N 1
ATOM 653 C CA . ALA A 1 91 ? 24.582 1.442 -2.022 1.00 41.84 91 ALA A CA 1
ATOM 654 C C . ALA A 1 91 ? 24.697 0.964 -3.471 1.00 41.84 91 ALA A C 1
ATOM 656 O O . ALA A 1 91 ? 24.520 1.749 -4.398 1.00 41.84 91 ALA A O 1
ATOM 657 N N . ALA A 1 92 ? 24.973 -0.331 -3.660 1.00 44.38 92 ALA A N 1
ATOM 658 C CA . ALA A 1 92 ? 24.749 -0.986 -4.944 1.00 44.38 92 ALA A CA 1
ATOM 659 C C . ALA A 1 92 ? 23.278 -0.775 -5.339 1.00 44.38 92 ALA A C 1
ATOM 661 O O . ALA A 1 92 ? 22.378 -1.061 -4.545 1.00 44.38 92 ALA A O 1
ATOM 662 N N . GLN A 1 93 ? 23.046 -0.202 -6.518 1.00 53.56 93 GLN A N 1
ATOM 663 C CA . GLN A 1 93 ? 21.710 0.162 -6.985 1.00 53.56 93 GLN A CA 1
ATOM 664 C C . GLN A 1 93 ? 20.891 -1.104 -7.268 1.00 53.56 93 GLN A C 1
ATOM 666 O O . GLN A 1 93 ? 21.369 -1.999 -7.951 1.00 53.56 93 GLN A O 1
ATOM 671 N N . ARG A 1 94 ? 19.662 -1.191 -6.744 1.00 64.69 94 ARG A N 1
ATOM 672 C CA . ARG A 1 94 ? 18.727 -2.285 -7.070 1.00 64.69 94 ARG A CA 1
ATOM 673 C C . ARG A 1 94 ? 18.251 -2.147 -8.519 1.00 64.69 94 ARG A C 1
ATOM 675 O O . ARG A 1 94 ? 17.960 -1.025 -8.937 1.00 64.69 94 ARG A O 1
ATOM 682 N N . GLU A 1 95 ? 18.079 -3.258 -9.236 1.00 82.62 95 GLU A N 1
ATOM 683 C CA . GLU A 1 95 ? 17.433 -3.238 -10.556 1.00 82.62 95 GLU A CA 1
ATOM 684 C C . GLU A 1 95 ? 15.984 -2.736 -10.458 1.00 82.62 95 GLU A C 1
ATOM 686 O O . GLU A 1 95 ? 15.318 -2.935 -9.438 1.00 82.62 95 GLU A O 1
ATOM 691 N N . MET A 1 96 ? 15.464 -2.158 -11.548 1.00 87.94 96 MET A N 1
ATOM 692 C CA . MET A 1 96 ? 14.047 -1.784 -11.709 1.00 87.94 96 MET A CA 1
ATOM 693 C C . MET A 1 96 ? 13.097 -2.876 -11.187 1.00 87.94 96 MET A C 1
ATOM 695 O O . MET A 1 96 ? 12.242 -2.618 -10.342 1.00 87.94 96 MET A O 1
ATOM 699 N N . ASP A 1 97 ? 13.279 -4.119 -11.638 1.00 91.12 97 ASP A N 1
ATOM 700 C CA . ASP A 1 97 ? 12.412 -5.239 -11.259 1.00 91.12 97 ASP A CA 1
ATOM 701 C C . ASP A 1 97 ? 12.511 -5.582 -9.758 1.00 91.12 97 ASP A C 1
ATOM 703 O O . ASP A 1 97 ? 11.515 -5.973 -9.146 1.00 91.12 97 ASP A O 1
ATOM 707 N N . ASP A 1 98 ? 13.672 -5.386 -9.125 1.00 90.44 98 ASP A N 1
ATOM 708 C CA . ASP A 1 98 ? 13.838 -5.583 -7.680 1.00 90.44 98 ASP A CA 1
ATOM 709 C C . ASP A 1 98 ? 13.116 -4.501 -6.870 1.00 90.44 98 ASP A C 1
ATOM 711 O O . ASP A 1 98 ? 12.515 -4.799 -5.830 1.00 90.44 98 ASP A O 1
ATOM 715 N N . VAL A 1 99 ? 13.125 -3.259 -7.361 1.00 91.31 99 VAL A N 1
ATOM 716 C CA . VAL A 1 99 ? 12.366 -2.142 -6.778 1.00 91.31 99 VAL A CA 1
ATOM 717 C C . VAL A 1 99 ? 10.868 -2.391 -6.919 1.00 91.31 99 VAL A C 1
ATOM 719 O O . VAL A 1 99 ? 10.133 -2.267 -5.944 1.00 91.31 99 VAL A O 1
ATOM 722 N N . LEU A 1 100 ? 10.401 -2.852 -8.080 1.00 95.50 100 LEU A N 1
ATOM 723 C CA . LEU A 1 100 ? 8.989 -3.183 -8.285 1.00 95.50 100 LEU A CA 1
ATOM 724 C C . LEU A 1 100 ? 8.521 -4.313 -7.362 1.00 95.50 100 LEU A C 1
ATOM 726 O O . LEU A 1 100 ? 7.480 -4.184 -6.710 1.00 95.50 100 LEU A O 1
ATOM 730 N N . ARG A 1 101 ? 9.316 -5.384 -7.216 1.00 96.00 101 ARG A N 1
ATOM 731 C CA . ARG A 1 101 ? 9.044 -6.429 -6.215 1.00 96.00 101 ARG A CA 1
ATOM 732 C C . ARG A 1 101 ? 9.035 -5.861 -4.804 1.00 96.00 101 ARG A C 1
ATOM 734 O O . ARG A 1 101 ? 8.255 -6.306 -3.964 1.00 96.00 101 ARG A O 1
ATOM 741 N N . HIS A 1 102 ? 9.940 -4.938 -4.488 1.00 94.94 102 HIS A N 1
ATOM 742 C CA . HIS A 1 102 ? 9.977 -4.287 -3.183 1.00 94.94 102 HIS A CA 1
ATOM 743 C C . HIS A 1 102 ? 8.690 -3.502 -2.904 1.00 94.94 102 HIS A C 1
ATOM 745 O O . HIS A 1 102 ? 8.092 -3.744 -1.861 1.00 94.94 102 HIS A O 1
ATOM 751 N N . ILE A 1 103 ? 8.205 -2.694 -3.850 1.00 96.06 103 ILE A N 1
ATOM 752 C CA . ILE A 1 103 ? 6.929 -1.969 -3.732 1.00 96.06 103 ILE A CA 1
ATOM 753 C C . ILE A 1 103 ? 5.763 -2.942 -3.502 1.00 96.06 103 ILE A C 1
ATOM 755 O O . ILE A 1 103 ? 5.012 -2.776 -2.550 1.00 96.06 103 ILE A O 1
ATOM 759 N N . ALA A 1 104 ? 5.639 -4.007 -4.301 1.00 97.06 104 ALA A N 1
ATOM 760 C CA . ALA A 1 104 ? 4.603 -5.031 -4.094 1.00 97.06 104 ALA A CA 1
ATOM 761 C C . ALA A 1 104 ? 4.706 -5.723 -2.719 1.00 97.06 104 ALA A C 1
ATOM 763 O O . ALA A 1 104 ? 3.709 -5.956 -2.044 1.00 97.06 104 ALA A O 1
ATOM 764 N N . GLY A 1 105 ? 5.926 -6.012 -2.256 1.00 96.94 105 GLY A N 1
ATOM 765 C CA . GLY A 1 105 ? 6.146 -6.539 -0.905 1.00 96.94 105 GLY A CA 1
ATOM 766 C C . GLY A 1 105 ? 5.751 -5.557 0.202 1.00 96.94 105 GLY A C 1
ATOM 767 O O . GLY A 1 105 ? 5.239 -5.986 1.236 1.00 96.94 105 GLY A O 1
ATOM 768 N N . ALA A 1 106 ? 5.956 -4.257 -0.015 1.00 96.12 106 ALA A N 1
ATOM 769 C CA . ALA A 1 106 ? 5.562 -3.218 0.926 1.00 96.12 106 ALA A CA 1
ATOM 770 C C . ALA A 1 106 ? 4.037 -3.120 1.062 1.00 96.12 106 ALA A C 1
ATOM 772 O O . ALA A 1 106 ? 3.559 -2.950 2.176 1.00 96.12 106 ALA A O 1
ATOM 773 N N . GLU A 1 107 ? 3.267 -3.318 -0.016 1.00 97.25 107 GLU A N 1
ATOM 774 C CA . GLU A 1 107 ? 1.795 -3.377 0.045 1.00 97.25 107 GLU A CA 1
ATOM 775 C C . GLU A 1 107 ? 1.312 -4.472 1.014 1.00 97.25 107 GLU A C 1
ATOM 777 O O . GLU A 1 107 ? 0.481 -4.219 1.889 1.00 97.25 107 GLU A O 1
ATOM 782 N N . ILE A 1 108 ? 1.902 -5.671 0.928 1.00 98.25 108 ILE A N 1
ATOM 783 C CA . ILE A 1 108 ? 1.613 -6.784 1.847 1.00 98.25 108 ILE A CA 1
ATOM 784 C C . ILE A 1 108 ? 1.998 -6.419 3.283 1.00 98.25 108 ILE A C 1
ATOM 786 O O . ILE A 1 108 ? 1.223 -6.602 4.226 1.00 98.25 108 ILE A O 1
ATOM 790 N N . TRP A 1 109 ? 3.218 -5.909 3.453 1.00 96.75 109 TRP A N 1
ATOM 791 C CA . TRP A 1 109 ? 3.763 -5.578 4.763 1.00 96.75 109 TRP A CA 1
ATOM 792 C C . TRP A 1 109 ? 2.950 -4.485 5.465 1.00 96.75 109 TRP A C 1
ATOM 794 O O . TRP A 1 109 ? 2.644 -4.639 6.647 1.00 96.75 109 TRP A O 1
ATOM 804 N N . LEU A 1 110 ? 2.549 -3.434 4.749 1.00 96.25 110 LEU A N 1
ATOM 805 C CA . LEU A 1 110 ? 1.770 -2.317 5.280 1.00 96.25 110 LEU A CA 1
ATOM 806 C C . LEU A 1 110 ? 0.374 -2.747 5.736 1.00 96.25 110 LEU A C 1
ATOM 808 O O . LEU A 1 110 ? -0.019 -2.417 6.851 1.00 96.25 110 LEU A O 1
ATOM 812 N N . ALA A 1 111 ? -0.352 -3.543 4.947 1.00 96.94 111 ALA A N 1
ATOM 813 C CA . ALA A 1 111 ? -1.655 -4.060 5.372 1.00 96.94 111 ALA A CA 1
ATOM 814 C C . ALA A 1 111 ? -1.538 -4.950 6.627 1.00 96.94 111 ALA A C 1
ATOM 816 O O . ALA A 1 111 ? -2.361 -4.863 7.538 1.00 96.94 111 ALA A O 1
ATOM 817 N N . SER A 1 112 ? -0.464 -5.746 6.726 1.00 96.00 112 SER A N 1
ATOM 818 C CA . SER A 1 112 ? -0.196 -6.588 7.903 1.00 96.00 112 SER A CA 1
ATOM 819 C C . SER A 1 112 ? 0.097 -5.802 9.188 1.00 96.00 112 SER A C 1
ATOM 821 O O . SER A 1 112 ? 0.041 -6.379 10.277 1.00 96.00 112 SER A O 1
ATOM 823 N N . ARG A 1 113 ? 0.413 -4.500 9.085 1.00 95.38 113 ARG A N 1
ATOM 824 C CA . ARG A 1 113 ? 0.609 -3.636 10.258 1.00 95.38 113 ARG A CA 1
ATOM 825 C C . ARG A 1 113 ? -0.692 -3.413 11.023 1.00 95.38 113 ARG A C 1
ATOM 827 O O . ARG A 1 113 ? -0.632 -3.345 12.243 1.00 95.38 113 ARG A O 1
ATOM 834 N N . LEU A 1 114 ? -1.829 -3.345 10.325 1.00 96.25 114 LEU A N 1
ATOM 835 C CA . LEU A 1 114 ? -3.157 -3.180 10.932 1.00 96.25 114 LEU A CA 1
ATOM 836 C C . LEU A 1 114 ? -3.736 -4.504 11.417 1.00 96.25 114 LEU A C 1
ATOM 838 O O . LEU A 1 114 ? -4.341 -4.567 12.480 1.00 96.25 114 LEU A O 1
ATOM 842 N N . ASP A 1 115 ? -3.539 -5.576 10.656 1.00 96.38 115 ASP A N 1
ATOM 843 C CA . ASP A 1 115 ? -4.064 -6.888 11.014 1.00 96.38 115 ASP A CA 1
ATOM 844 C C . ASP A 1 115 ? -3.019 -7.966 10.728 1.00 96.38 115 ASP A C 1
ATOM 846 O O . ASP A 1 115 ? -2.806 -8.382 9.593 1.00 96.38 115 ASP A O 1
ATOM 850 N N . ARG A 1 116 ? -2.364 -8.468 11.780 1.00 93.88 116 ARG A N 1
ATOM 851 C CA . ARG A 1 116 ? -1.336 -9.512 11.648 1.00 93.88 116 ARG A CA 1
ATOM 852 C C . ARG A 1 116 ? -1.904 -10.882 11.285 1.00 93.88 116 ARG A C 1
ATOM 854 O O . ARG A 1 116 ? -1.117 -11.818 11.124 1.00 93.88 116 ARG A O 1
ATOM 861 N N . SER A 1 117 ? -3.223 -11.052 11.199 1.00 95.50 117 SER A N 1
ATOM 862 C CA . SER A 1 117 ? -3.854 -12.306 10.778 1.00 95.50 117 SER A CA 1
ATOM 863 C C . SER A 1 117 ? -4.010 -12.409 9.260 1.00 95.50 117 SER A C 1
ATOM 865 O O . SER A 1 117 ? -4.052 -13.524 8.739 1.00 95.50 117 SER A O 1
ATOM 867 N N . VAL A 1 118 ? -3.997 -11.284 8.534 1.00 95.62 118 VAL A N 1
ATOM 868 C CA . VAL A 1 118 ? -4.151 -11.288 7.072 1.00 95.62 118 VAL A CA 1
ATOM 869 C C . VAL A 1 118 ? -2.962 -11.971 6.408 1.00 95.62 118 VAL A C 1
ATOM 871 O O . VAL A 1 118 ? -1.806 -11.829 6.823 1.00 95.62 118 VAL A O 1
ATOM 874 N N . ARG A 1 119 ? -3.234 -12.764 5.376 1.00 96.31 119 ARG A N 1
ATOM 875 C CA . ARG A 1 119 ? -2.213 -13.480 4.611 1.00 96.31 119 ARG A CA 1
ATOM 876 C C . ARG A 1 119 ? -2.408 -13.170 3.140 1.00 96.31 119 ARG A C 1
ATOM 878 O O . ARG A 1 119 ? -3.511 -13.307 2.616 1.00 96.31 119 ARG A O 1
ATOM 885 N N . TYR A 1 120 ? -1.329 -12.758 2.489 1.00 98.00 120 TYR A N 1
ATOM 886 C CA . TYR A 1 120 ? -1.280 -12.703 1.038 1.00 98.00 120 TYR A CA 1
ATOM 887 C C . TYR A 1 120 ? -1.061 -14.123 0.505 1.00 98.00 120 TYR A C 1
ATOM 889 O O . TYR A 1 120 ? -0.097 -14.785 0.893 1.00 98.00 120 TYR A O 1
ATOM 897 N N . GLY A 1 121 ? -1.987 -14.593 -0.330 1.00 96.88 121 GLY A N 1
ATOM 898 C CA . GLY A 1 121 ? -1.987 -15.948 -0.894 1.00 96.88 121 GLY A CA 1
ATOM 899 C C . GLY A 1 121 ? -1.846 -15.999 -2.417 1.00 96.88 121 GLY A C 1
ATOM 900 O O . GLY A 1 121 ? -2.055 -17.064 -2.988 1.00 96.88 121 GLY A O 1
ATOM 901 N N . GLY A 1 122 ? -1.556 -14.865 -3.060 1.00 97.06 122 GLY A N 1
ATOM 902 C CA . GLY A 1 122 ? -1.405 -14.769 -4.512 1.00 97.06 122 GLY A CA 1
ATOM 903 C C . GLY A 1 122 ? -0.027 -15.207 -5.018 1.00 97.06 122 GLY A C 1
ATOM 904 O O . GLY A 1 122 ? 0.724 -15.910 -4.334 1.00 97.06 122 GLY A O 1
ATOM 905 N N . ALA A 1 123 ? 0.320 -14.752 -6.219 1.00 97.69 123 ALA A N 1
ATOM 906 C CA . ALA A 1 123 ? 1.574 -15.031 -6.906 1.00 97.69 123 ALA A CA 1
ATOM 907 C C . ALA A 1 123 ? 2.796 -14.765 -6.005 1.00 97.69 123 ALA A C 1
ATOM 909 O O . ALA A 1 123 ? 2.841 -13.746 -5.315 1.00 97.69 123 ALA A O 1
ATOM 910 N N . PRO A 1 124 ? 3.812 -15.647 -5.988 1.00 96.44 124 PRO A N 1
ATOM 911 C CA . PRO A 1 124 ? 4.969 -15.485 -5.118 1.00 96.44 124 PRO A CA 1
ATOM 912 C C . PRO A 1 124 ? 5.891 -14.358 -5.601 1.00 96.44 124 PRO A C 1
ATOM 914 O O . PRO A 1 124 ? 6.061 -14.148 -6.800 1.00 96.44 124 PRO A O 1
ATOM 917 N N . ARG A 1 125 ? 6.583 -13.704 -4.659 1.00 93.75 125 ARG A N 1
ATOM 918 C CA . ARG A 1 125 ? 7.543 -12.614 -4.929 1.00 93.75 125 ARG A CA 1
ATOM 919 C C . ARG A 1 125 ? 8.586 -12.958 -6.001 1.00 93.75 125 ARG A C 1
ATOM 921 O O . ARG A 1 125 ? 8.926 -12.111 -6.827 1.00 93.75 125 ARG A O 1
ATOM 928 N N . ASP A 1 126 ? 9.107 -14.181 -5.956 1.00 92.44 126 ASP A N 1
ATOM 929 C CA . ASP A 1 126 ? 10.169 -14.656 -6.852 1.00 92.44 126 ASP A CA 1
ATOM 930 C C . ASP A 1 126 ? 9.610 -15.310 -8.136 1.00 92.44 126 ASP A C 1
ATOM 932 O O . ASP A 1 126 ? 10.366 -15.877 -8.921 1.00 92.44 126 ASP A O 1
ATOM 936 N N . GLY A 1 127 ? 8.290 -15.237 -8.349 1.00 94.06 127 GLY A N 1
ATOM 937 C CA . GLY A 1 127 ? 7.600 -15.719 -9.545 1.00 94.06 127 GLY A CA 1
ATOM 938 C C . GLY A 1 127 ? 7.498 -14.672 -10.657 1.00 94.06 127 GLY A C 1
ATOM 939 O O . GLY A 1 127 ? 8.358 -13.794 -10.803 1.00 94.06 127 GLY A O 1
ATOM 940 N N . ASP A 1 128 ? 6.427 -14.780 -11.451 1.00 96.50 128 ASP A N 1
ATOM 941 C CA . ASP A 1 128 ? 6.113 -13.813 -12.503 1.00 96.50 128 ASP A CA 1
ATOM 942 C C . ASP A 1 128 ? 5.859 -12.424 -11.902 1.00 96.50 128 ASP A C 1
ATOM 944 O O . ASP A 1 128 ? 4.989 -12.241 -11.048 1.00 96.50 128 ASP A O 1
ATOM 948 N N . LEU A 1 129 ? 6.648 -11.440 -12.337 1.00 94.56 129 LEU A N 1
ATOM 949 C CA . LEU A 1 129 ? 6.601 -10.098 -11.765 1.00 94.56 129 LEU A CA 1
ATOM 950 C C . LEU A 1 129 ? 5.266 -9.412 -12.053 1.00 94.56 129 LEU A 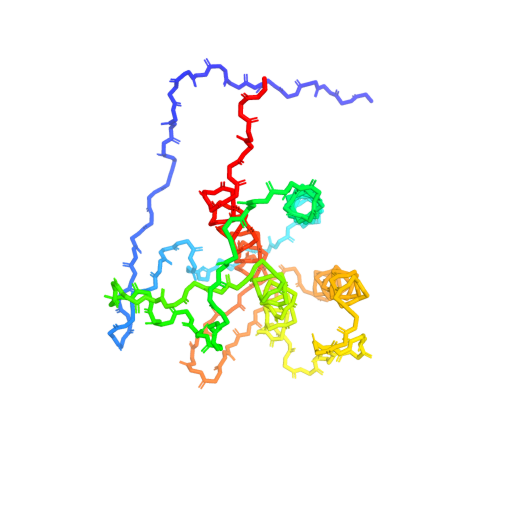C 1
ATOM 952 O O . LEU A 1 129 ? 4.735 -8.738 -11.177 1.00 94.56 129 LEU A O 1
ATOM 956 N N . SER A 1 130 ? 4.729 -9.562 -13.262 1.00 94.75 130 SER A N 1
ATOM 957 C CA . SER A 1 130 ? 3.475 -8.914 -13.642 1.00 94.75 130 SER A CA 1
ATOM 958 C C . SER A 1 130 ? 2.308 -9.442 -12.812 1.00 94.75 130 SER A C 1
ATOM 960 O O . SER A 1 130 ? 1.560 -8.638 -12.261 1.00 94.75 130 SER A O 1
ATOM 962 N N . ALA A 1 131 ? 2.213 -10.763 -12.641 1.00 97.38 131 ALA A N 1
ATOM 963 C CA . ALA A 1 131 ? 1.237 -11.389 -11.757 1.00 97.38 131 ALA A CA 1
ATOM 964 C C . ALA A 1 131 ? 1.412 -10.924 -10.306 1.00 97.38 131 ALA A C 1
ATOM 966 O O . ALA A 1 131 ? 0.443 -10.518 -9.673 1.00 97.38 131 ALA A O 1
ATOM 967 N N . TYR A 1 132 ? 2.649 -10.892 -9.792 1.00 97.81 132 TYR A N 1
ATOM 968 C CA . TYR A 1 132 ? 2.907 -10.435 -8.425 1.00 97.81 132 TYR A CA 1
ATOM 969 C C . TYR A 1 132 ? 2.474 -8.980 -8.200 1.00 97.81 132 TYR A C 1
ATOM 971 O O . TYR A 1 132 ? 1.829 -8.690 -7.202 1.00 97.81 132 TYR A O 1
ATOM 979 N N . LEU A 1 133 ? 2.784 -8.066 -9.126 1.00 97.25 133 LEU A N 1
ATOM 980 C CA . LEU A 1 133 ? 2.403 -6.653 -9.003 1.00 97.25 133 LEU A CA 1
ATOM 981 C C . LEU A 1 133 ? 0.884 -6.443 -9.052 1.00 97.25 133 LEU A C 1
ATOM 983 O O . LEU A 1 133 ? 0.369 -5.582 -8.338 1.00 97.25 133 LEU A O 1
ATOM 987 N N . GLU A 1 134 ? 0.191 -7.186 -9.913 1.00 97.19 134 GLU A N 1
ATOM 988 C CA . GLU A 1 134 ? -1.260 -7.081 -10.071 1.00 97.19 134 GLU A CA 1
ATOM 989 C C . GLU A 1 134 ? -1.986 -7.663 -8.857 1.00 97.19 134 GLU A C 1
ATOM 991 O O . GLU A 1 134 ? -2.824 -7.006 -8.238 1.00 97.19 134 GLU A O 1
ATOM 996 N N . GLU A 1 135 ? -1.620 -8.879 -8.459 1.00 98.44 135 GLU A N 1
ATOM 997 C CA . GLU A 1 135 ? -2.295 -9.580 -7.373 1.00 98.44 135 GLU A CA 1
ATOM 998 C C . GLU A 1 135 ? -2.056 -8.911 -6.014 1.00 98.44 135 GLU A C 1
ATOM 1000 O O . GLU A 1 135 ? -2.996 -8.825 -5.219 1.00 98.44 135 GLU A O 1
ATOM 1005 N N . THR A 1 136 ? -0.862 -8.360 -5.736 1.00 98.31 136 THR A N 1
ATOM 1006 C CA . THR A 1 136 ? -0.662 -7.586 -4.494 1.00 98.31 136 THR A CA 1
ATOM 1007 C C . THR A 1 136 ? -1.493 -6.315 -4.472 1.00 98.31 136 THR A C 1
ATOM 1009 O O . THR A 1 136 ? -1.988 -5.938 -3.408 1.00 98.31 136 THR A O 1
ATOM 1012 N N . ARG A 1 137 ? -1.703 -5.674 -5.629 1.00 97.50 137 ARG A N 1
ATOM 1013 C CA . ARG A 1 137 ? -2.533 -4.473 -5.720 1.00 97.50 137 ARG A CA 1
ATOM 1014 C C . ARG A 1 137 ? -3.998 -4.786 -5.447 1.00 97.50 137 ARG A C 1
ATOM 1016 O O . ARG A 1 137 ? -4.619 -4.087 -4.645 1.00 97.50 137 ARG A O 1
ATOM 1023 N N . VAL A 1 138 ? -4.541 -5.819 -6.090 1.00 98.31 138 VAL A N 1
ATOM 1024 C CA . VAL A 1 138 ? -5.920 -6.273 -5.853 1.00 98.31 138 VAL A CA 1
ATOM 1025 C C . VAL A 1 138 ? -6.102 -6.623 -4.379 1.00 98.31 138 VAL A C 1
ATOM 1027 O O . VAL A 1 138 ? -6.991 -6.080 -3.722 1.00 98.31 138 VAL A O 1
ATOM 1030 N N . TRP A 1 139 ? -5.194 -7.433 -3.833 1.00 98.69 139 TRP A N 1
ATOM 1031 C CA . TRP A 1 139 ? -5.236 -7.840 -2.435 1.00 98.69 139 TRP A CA 1
ATOM 1032 C C . TRP A 1 139 ? -5.179 -6.643 -1.477 1.00 98.69 139 TRP A C 1
ATOM 1034 O O . TRP A 1 139 ? -5.980 -6.570 -0.547 1.00 98.69 139 TRP A O 1
ATOM 1044 N N . LEU A 1 140 ? -4.291 -5.667 -1.709 1.00 98.38 140 LEU A N 1
ATOM 1045 C CA . LEU A 1 140 ? -4.197 -4.465 -0.873 1.00 98.38 140 LEU A CA 1
ATOM 1046 C C . LEU A 1 140 ? -5.510 -3.674 -0.888 1.00 98.38 140 LEU A C 1
ATOM 1048 O O . LEU A 1 140 ? -5.980 -3.256 0.169 1.00 98.38 140 LEU A O 1
ATOM 1052 N N . ILE A 1 141 ? -6.104 -3.468 -2.067 1.00 98.56 141 ILE A N 1
ATOM 1053 C CA . ILE A 1 141 ? -7.379 -2.750 -2.208 1.00 98.56 141 ILE A CA 1
ATOM 1054 C C . ILE A 1 141 ? -8.478 -3.448 -1.403 1.00 98.56 141 ILE A C 1
ATOM 1056 O O . ILE A 1 141 ? -9.230 -2.785 -0.685 1.00 98.56 141 ILE A O 1
ATOM 1060 N N . GLU A 1 142 ? -8.562 -4.775 -1.496 1.00 98.56 142 GLU A N 1
ATOM 1061 C CA . GLU A 1 142 ? -9.519 -5.574 -0.729 1.00 98.56 142 GLU A CA 1
ATOM 1062 C C . GLU A 1 142 ? -9.292 -5.439 0.778 1.00 98.56 142 GLU A C 1
ATOM 1064 O O . GLU A 1 142 ? -10.251 -5.200 1.513 1.00 98.56 142 GLU A O 1
ATOM 1069 N N . GLN A 1 143 ? -8.037 -5.518 1.241 1.00 98.62 143 GLN A N 1
ATOM 1070 C CA . GLN A 1 143 ? -7.717 -5.351 2.660 1.00 98.62 143 GLN A CA 1
ATOM 1071 C C . GLN A 1 143 ? -8.107 -3.959 3.157 1.00 98.62 143 GLN A C 1
ATOM 1073 O O . GLN A 1 143 ? -8.807 -3.849 4.156 1.00 98.62 143 GLN A O 1
ATOM 1078 N N . LEU A 1 144 ? -7.724 -2.893 2.450 1.00 98.44 144 LEU A N 1
ATOM 1079 C CA . LEU A 1 144 ? -8.001 -1.518 2.876 1.00 98.44 144 LEU A CA 1
ATOM 1080 C C . LEU A 1 144 ? -9.503 -1.211 2.917 1.00 98.44 144 LEU A C 1
ATOM 1082 O O . LEU A 1 144 ? -9.974 -0.574 3.860 1.00 98.44 144 LEU A O 1
ATOM 1086 N N . ARG A 1 145 ? -10.273 -1.699 1.937 1.00 98.62 145 ARG A N 1
ATOM 1087 C CA . ARG A 1 145 ? -11.741 -1.589 1.955 1.00 98.62 145 ARG A CA 1
ATOM 1088 C C . ARG A 1 145 ? -12.357 -2.413 3.083 1.00 98.62 145 ARG A C 1
ATOM 1090 O O . ARG A 1 145 ? -13.277 -1.937 3.744 1.00 98.62 145 ARG A O 1
ATOM 1097 N N . GLY A 1 146 ? -11.839 -3.615 3.329 1.00 98.56 146 GLY A N 1
ATOM 1098 C CA . GLY A 1 146 ? -12.264 -4.468 4.437 1.00 98.56 146 GLY A CA 1
ATOM 1099 C C . GLY A 1 146 ? -11.977 -3.851 5.807 1.00 98.56 146 GLY A C 1
ATOM 1100 O O . GLY A 1 146 ? -12.833 -3.899 6.687 1.00 98.56 146 GLY A O 1
ATOM 1101 N N . PHE A 1 147 ? -10.811 -3.225 5.977 1.00 98.50 147 PHE A N 1
ATOM 1102 C CA . PHE A 1 147 ? -10.437 -2.496 7.188 1.00 98.50 147 PHE A CA 1
ATOM 1103 C C . PHE A 1 147 ? -11.363 -1.308 7.419 1.00 98.50 147 PHE A C 1
ATOM 1105 O O . PHE A 1 147 ? -11.961 -1.229 8.485 1.00 98.50 147 PHE A O 1
ATOM 1112 N N . LEU A 1 148 ? -11.582 -0.466 6.401 1.00 98.31 148 LEU A N 1
ATOM 1113 C CA . LEU A 1 148 ? -12.513 0.661 6.493 1.00 98.31 148 LEU A CA 1
ATOM 1114 C C . LEU A 1 148 ? -13.932 0.211 6.883 1.00 98.31 148 LEU A C 1
ATOM 1116 O O . LEU A 1 148 ? -14.577 0.848 7.710 1.00 98.31 148 LEU A O 1
ATOM 1120 N N . ALA A 1 149 ? -14.423 -0.879 6.286 1.00 98.31 149 ALA A N 1
ATOM 1121 C CA . ALA A 1 149 ? -15.754 -1.410 6.576 1.00 98.31 149 ALA A CA 1
ATOM 1122 C C . ALA A 1 149 ? -15.873 -1.995 7.992 1.00 98.31 149 ALA A C 1
ATOM 1124 O O . ALA A 1 149 ? -16.962 -1.987 8.565 1.00 98.31 149 ALA A O 1
ATOM 1125 N N . ARG A 1 150 ? -14.773 -2.523 8.543 1.00 97.81 150 ARG A N 1
ATOM 1126 C CA . ARG A 1 150 ? -14.714 -3.054 9.909 1.00 97.81 150 ARG A CA 1
ATOM 1127 C C . ARG A 1 150 ? -14.647 -1.926 10.934 1.00 97.81 150 ARG A C 1
ATOM 1129 O O . ARG A 1 150 ? -15.410 -1.947 11.893 1.00 97.81 150 ARG A O 1
ATOM 1136 N N . ASP A 1 151 ? -13.725 -0.990 10.734 1.00 98.06 151 ASP A N 1
ATOM 1137 C CA . ASP A 1 151 ? -13.495 0.151 11.611 1.00 98.06 151 ASP A CA 1
ATOM 1138 C C . ASP A 1 151 ? -12.752 1.276 10.854 1.00 98.06 151 ASP A C 1
ATOM 1140 O O . ASP A 1 151 ? -11.584 1.113 10.488 1.00 98.06 151 ASP A O 1
ATOM 1144 N N . PRO A 1 152 ? -13.376 2.445 10.617 1.00 96.94 152 PRO A N 1
ATOM 1145 C CA . PRO A 1 152 ? -12.708 3.559 9.951 1.00 96.94 152 PRO A CA 1
ATOM 1146 C C . PRO A 1 152 ? -11.572 4.183 10.775 1.00 96.94 152 PRO A C 1
ATOM 1148 O O . PRO A 1 152 ? -10.741 4.884 10.199 1.00 96.94 152 PRO A O 1
ATOM 1151 N N . ALA A 1 153 ? -11.513 3.932 12.085 1.00 96.62 153 ALA A N 1
ATOM 1152 C CA . ALA A 1 153 ? -10.438 4.360 12.979 1.00 96.62 153 ALA A CA 1
ATOM 1153 C C . ALA A 1 153 ? -9.480 3.209 13.342 1.00 96.62 153 ALA A C 1
ATOM 1155 O O . ALA A 1 153 ? -8.764 3.304 14.334 1.00 96.62 153 ALA A O 1
ATOM 1156 N N . MET A 1 154 ? -9.455 2.133 12.540 1.00 97.50 154 MET A N 1
ATOM 1157 C CA . MET A 1 154 ? -8.658 0.941 12.825 1.00 97.50 154 MET A CA 1
ATOM 1158 C C . MET A 1 154 ? -7.200 1.282 13.143 1.00 97.50 154 MET A C 1
ATOM 1160 O O . MET A 1 154 ? -6.514 1.972 12.378 1.00 97.50 154 MET A O 1
ATOM 1164 N N . GLU A 1 155 ? -6.724 0.718 14.248 1.00 97.00 155 GLU A N 1
ATOM 1165 C CA . GLU A 1 155 ? -5.373 0.902 14.755 1.00 97.00 155 GLU A CA 1
ATOM 1166 C C . GLU A 1 155 ? -4.781 -0.408 15.285 1.00 97.00 155 GLU A C 1
ATOM 1168 O O . GLU A 1 155 ? -5.490 -1.354 15.638 1.00 97.00 155 GLU A O 1
ATOM 1173 N N . ALA A 1 156 ? -3.454 -0.472 15.316 1.00 95.88 156 ALA A N 1
ATOM 1174 C CA . ALA A 1 156 ? -2.703 -1.588 15.860 1.00 95.88 156 ALA A CA 1
ATOM 1175 C C . ALA A 1 156 ? -1.325 -1.134 16.344 1.00 95.88 156 ALA A C 1
ATOM 1177 O O . ALA A 1 156 ? -0.720 -0.214 15.796 1.00 95.88 156 ALA A O 1
ATOM 1178 N N . ILE A 1 157 ? -0.792 -1.846 17.336 1.00 92.44 157 ILE A N 1
ATOM 1179 C CA . ILE A 1 157 ? 0.581 -1.667 17.810 1.00 92.44 157 ILE A CA 1
ATOM 1180 C C . ILE A 1 157 ? 1.426 -2.850 17.334 1.00 92.44 157 ILE A C 1
ATOM 1182 O O . ILE A 1 157 ? 1.049 -4.025 17.460 1.00 92.44 157 ILE A O 1
ATOM 1186 N N . ASP A 1 158 ? 2.580 -2.557 16.746 1.00 86.31 158 ASP A N 1
ATOM 1187 C CA . ASP A 1 158 ? 3.480 -3.570 16.224 1.00 86.31 158 ASP A CA 1
ATOM 1188 C C . ASP A 1 158 ? 4.394 -4.180 17.314 1.00 86.31 158 ASP A C 1
ATOM 1190 O O . ASP A 1 158 ? 4.313 -3.853 18.496 1.00 86.31 158 ASP A O 1
ATOM 1194 N N . GLY A 1 159 ? 5.231 -5.157 16.949 1.00 80.31 159 GLY A N 1
ATOM 1195 C CA . GLY A 1 159 ? 6.099 -5.849 17.913 1.00 80.31 159 GLY A CA 1
ATOM 1196 C C . GLY A 1 159 ? 7.192 -4.968 18.531 1.00 80.31 159 GLY A C 1
ATOM 1197 O O . GLY A 1 159 ? 7.846 -5.406 19.472 1.00 80.31 159 GLY A O 1
ATOM 1198 N N . LYS A 1 160 ? 7.399 -3.760 17.999 1.00 81.38 160 LYS A N 1
ATOM 1199 C CA . LYS A 1 160 ? 8.367 -2.764 18.463 1.00 81.38 160 LYS A CA 1
ATOM 1200 C C . LYS A 1 160 ? 7.690 -1.597 19.190 1.00 81.38 160 LYS A C 1
ATOM 1202 O O . LYS A 1 160 ? 8.363 -0.631 19.525 1.00 81.38 160 LYS A O 1
ATOM 1207 N N . GLY A 1 161 ? 6.380 -1.677 19.433 1.00 82.94 161 GLY A N 1
ATOM 1208 C CA . GLY A 1 161 ? 5.621 -0.597 20.058 1.00 82.94 161 GLY A CA 1
ATOM 1209 C C . GLY A 1 161 ? 5.253 0.532 19.095 1.00 82.94 161 GLY A C 1
ATOM 1210 O O . GLY A 1 161 ? 4.771 1.567 19.546 1.00 82.94 161 GLY A O 1
ATOM 1211 N N . GLU A 1 162 ? 5.460 0.364 17.784 1.00 86.44 162 GLU A N 1
ATOM 1212 C CA . GLU A 1 162 ? 5.027 1.367 16.819 1.00 86.44 162 GLU A CA 1
ATOM 1213 C C . GLU A 1 162 ? 3.520 1.280 16.609 1.00 86.44 162 GLU A C 1
ATOM 1215 O O . GLU A 1 162 ? 2.976 0.213 16.325 1.00 86.44 162 GLU A O 1
ATOM 1220 N N . GLU A 1 163 ? 2.863 2.427 16.699 1.00 93.25 163 GLU A N 1
ATOM 1221 C CA . GLU A 1 163 ? 1.448 2.567 16.411 1.00 93.25 163 GLU A CA 1
ATOM 1222 C C . GLU A 1 163 ? 1.183 2.782 14.915 1.00 93.25 163 GLU A C 1
ATOM 1224 O O . GLU A 1 163 ? 1.834 3.591 14.233 1.00 93.25 163 GLU A O 1
ATOM 1229 N N . TRP A 1 164 ? 0.199 2.042 14.415 1.00 95.06 164 TRP A N 1
ATOM 1230 C CA . TRP A 1 164 ? -0.238 2.003 13.030 1.00 95.06 164 TRP A CA 1
ATOM 1231 C C . TRP A 1 164 ? -1.735 2.251 12.962 1.00 95.06 164 TRP A C 1
ATOM 1233 O O . TRP A 1 164 ? -2.510 1.440 13.447 1.00 95.06 164 TRP A O 1
ATOM 1243 N N . THR A 1 165 ? -2.133 3.340 12.313 1.00 96.88 165 TH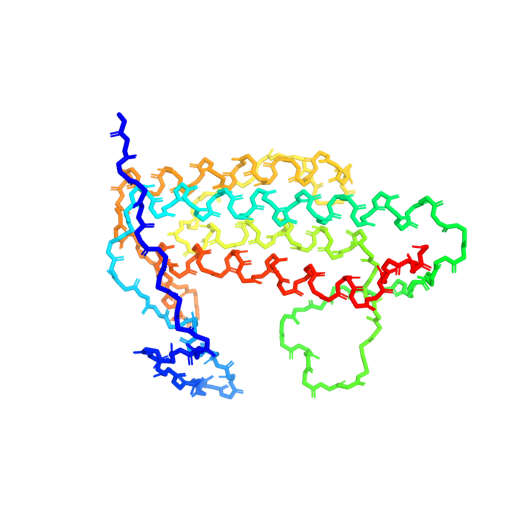R A N 1
ATOM 1244 C CA . THR A 1 165 ? -3.539 3.659 12.035 1.00 96.88 165 THR A CA 1
ATOM 1245 C C . THR A 1 165 ? -3.847 3.468 10.554 1.00 96.88 165 THR A C 1
ATOM 1247 O O . THR A 1 165 ? -2.936 3.490 9.715 1.00 96.88 165 THR A O 1
ATOM 1250 N N . LEU A 1 166 ? -5.124 3.304 10.201 1.00 97.75 166 LEU A N 1
ATOM 1251 C CA . LEU A 1 166 ? -5.545 3.187 8.802 1.00 97.75 166 LEU A CA 1
ATOM 1252 C C . LEU A 1 166 ? -5.078 4.390 7.967 1.00 97.75 166 LEU A C 1
ATOM 1254 O O . LEU A 1 166 ? -4.494 4.210 6.897 1.00 97.75 166 LEU A O 1
ATOM 1258 N N . ALA A 1 167 ? -5.228 5.607 8.498 1.00 96.44 167 ALA A N 1
ATOM 1259 C CA . ALA A 1 167 ? -4.745 6.832 7.861 1.00 96.44 167 ALA A CA 1
ATOM 1260 C C . ALA A 1 167 ? -3.225 6.798 7.619 1.00 96.44 167 ALA A C 1
ATOM 1262 O O . ALA A 1 167 ? -2.742 7.141 6.536 1.00 96.44 167 ALA A O 1
ATOM 1263 N N . LYS A 1 168 ? -2.443 6.330 8.601 1.00 94.75 168 LYS A N 1
ATOM 1264 C CA . LYS A 1 168 ? -0.989 6.176 8.459 1.00 94.75 168 LYS A CA 1
ATOM 1265 C C . LYS A 1 168 ? -0.621 5.142 7.396 1.00 94.75 168 LYS A C 1
ATOM 1267 O O . LYS A 1 168 ? 0.253 5.417 6.576 1.00 94.75 168 LYS A O 1
ATOM 1272 N N . VAL A 1 169 ? -1.282 3.985 7.368 1.00 96.25 169 VAL A N 1
ATOM 1273 C CA . VAL A 1 169 ? -1.029 2.949 6.353 1.00 96.25 169 VAL A CA 1
ATOM 1274 C C . VAL A 1 169 ? -1.309 3.467 4.947 1.00 96.25 169 VAL A C 1
ATOM 1276 O O . VAL A 1 169 ? -0.489 3.257 4.051 1.00 96.25 169 VAL A O 1
ATOM 1279 N N . LEU A 1 170 ? -2.411 4.192 4.748 1.00 96.69 170 LEU A N 1
ATOM 1280 C CA . LEU A 1 170 ? -2.729 4.788 3.453 1.00 96.69 170 LEU A CA 1
ATOM 1281 C C . LEU A 1 170 ? -1.664 5.803 3.023 1.00 96.69 170 LEU A C 1
ATOM 1283 O O . LEU A 1 170 ? -1.134 5.705 1.912 1.00 96.69 170 LEU A O 1
ATOM 1287 N N . ARG A 1 171 ? -1.293 6.738 3.911 1.00 94.31 171 ARG A N 1
ATOM 1288 C CA . ARG A 1 171 ? -0.264 7.750 3.615 1.00 94.31 171 ARG A CA 1
ATOM 1289 C C . ARG A 1 171 ? 1.083 7.106 3.314 1.00 94.31 171 ARG A C 1
ATOM 1291 O O . ARG A 1 171 ? 1.736 7.492 2.346 1.00 94.31 171 ARG A O 1
ATOM 1298 N N . ARG A 1 172 ? 1.485 6.091 4.089 1.00 93.19 172 ARG A N 1
ATOM 1299 C CA . ARG A 1 172 ? 2.757 5.390 3.883 1.00 93.19 172 ARG A CA 1
ATOM 1300 C C . ARG A 1 172 ? 2.765 4.590 2.585 1.00 93.19 172 ARG A C 1
ATOM 1302 O O . ARG A 1 172 ? 3.775 4.619 1.893 1.00 93.19 172 ARG A O 1
ATOM 1309 N N . SER A 1 173 ? 1.648 3.960 2.219 1.00 94.75 173 SER A N 1
ATOM 1310 C CA . SER A 1 173 ? 1.508 3.240 0.943 1.00 94.75 173 SER A CA 1
ATOM 1311 C C . SER A 1 173 ? 1.707 4.176 -0.249 1.00 94.75 173 SER A C 1
ATOM 1313 O O . SER A 1 173 ? 2.447 3.857 -1.184 1.00 94.75 173 SER A O 1
ATOM 1315 N N . LEU A 1 174 ? 1.059 5.346 -0.211 1.00 95.00 174 LEU A N 1
ATOM 1316 C CA . LEU A 1 174 ? 1.159 6.335 -1.279 1.00 95.00 174 LEU A CA 1
ATOM 1317 C C . LEU A 1 174 ? 2.557 6.946 -1.344 1.00 95.00 174 LEU A C 1
ATOM 1319 O O . LEU A 1 174 ? 3.172 6.922 -2.407 1.00 95.00 174 LEU A O 1
ATOM 1323 N N . TYR A 1 175 ? 3.071 7.439 -0.214 1.00 92.50 175 TYR A N 1
ATOM 1324 C CA . TYR A 1 175 ? 4.410 8.016 -0.143 1.00 92.50 175 TYR A CA 1
ATOM 1325 C C . TYR A 1 175 ? 5.460 7.028 -0.654 1.00 92.50 175 TYR A C 1
ATOM 1327 O O . TYR A 1 175 ? 6.263 7.392 -1.498 1.00 92.50 175 TYR A O 1
ATOM 1335 N N . HIS A 1 176 ? 5.435 5.772 -0.194 1.00 90.56 176 HIS A N 1
ATOM 1336 C CA . HIS A 1 176 ? 6.405 4.746 -0.600 1.00 90.56 176 HIS A CA 1
ATOM 1337 C C . HIS A 1 176 ? 6.373 4.480 -2.109 1.00 90.56 176 HIS A C 1
ATOM 1339 O O . HIS A 1 176 ? 7.418 4.367 -2.747 1.00 90.56 176 HIS A O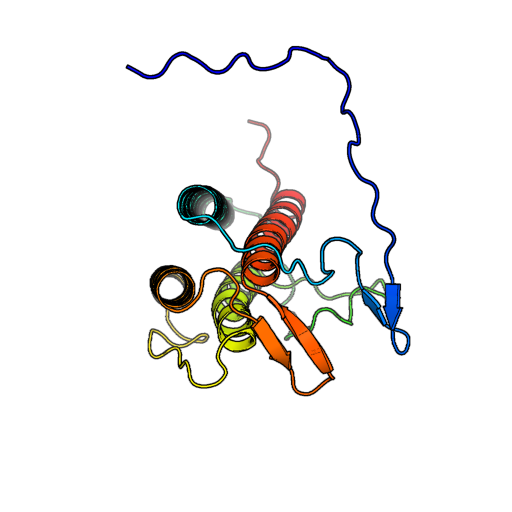 1
ATOM 1345 N N . SER A 1 177 ? 5.175 4.460 -2.700 1.00 92.25 177 SER A N 1
ATOM 1346 C CA . SER A 1 177 ? 5.019 4.311 -4.150 1.00 92.25 177 SER A CA 1
ATOM 1347 C C . SER A 1 177 ? 5.589 5.507 -4.920 1.00 92.25 177 SER A C 1
ATOM 1349 O O . SER A 1 177 ? 6.255 5.311 -5.934 1.00 92.25 177 SER A O 1
ATOM 1351 N N . LEU A 1 178 ? 5.334 6.733 -4.451 1.00 92.81 178 LEU A N 1
ATOM 1352 C CA . LEU A 1 178 ? 5.806 7.966 -5.092 1.00 92.81 178 LEU A CA 1
ATOM 1353 C C . LEU A 1 178 ? 7.315 8.179 -4.916 1.00 92.81 178 LEU A C 1
ATOM 1355 O O . LEU A 1 178 ? 7.980 8.599 -5.856 1.00 92.81 178 LEU A O 1
ATOM 1359 N N . ASP A 1 179 ? 7.860 7.843 -3.748 1.00 87.88 179 ASP A N 1
ATOM 1360 C CA . ASP A 1 179 ? 9.292 7.907 -3.442 1.00 87.88 179 ASP A CA 1
ATOM 1361 C C . ASP A 1 179 ? 10.086 7.005 -4.395 1.00 87.88 179 ASP A C 1
ATOM 1363 O O . ASP A 1 179 ? 11.020 7.453 -5.060 1.00 87.88 179 ASP A O 1
ATOM 1367 N N . HIS A 1 180 ? 9.641 5.756 -4.576 1.00 90.06 180 HIS A N 1
ATOM 1368 C CA . HIS A 1 180 ? 10.282 4.850 -5.527 1.00 90.06 180 HIS A CA 1
ATOM 1369 C C . HIS A 1 180 ? 10.001 5.184 -6.993 1.00 90.06 180 HIS A C 1
ATOM 1371 O O . HIS A 1 180 ? 10.842 4.886 -7.843 1.00 90.06 180 HIS A O 1
ATOM 1377 N N . LEU A 1 181 ? 8.861 5.806 -7.310 1.00 90.44 181 LEU A N 1
ATOM 1378 C CA . LEU A 1 181 ? 8.643 6.367 -8.641 1.00 90.44 181 LEU A CA 1
ATOM 1379 C C . LEU A 1 181 ? 9.685 7.457 -8.929 1.00 90.44 181 LEU A C 1
ATOM 1381 O O . LEU A 1 181 ? 10.389 7.341 -9.927 1.00 90.44 181 LEU A O 1
ATOM 1385 N N . GLY A 1 182 ? 9.878 8.421 -8.024 1.00 85.56 182 GLY A N 1
ATOM 1386 C CA . GLY A 1 182 ? 10.900 9.464 -8.162 1.00 85.56 182 GLY A CA 1
ATOM 1387 C C . GLY A 1 182 ? 12.333 8.911 -8.208 1.00 85.56 182 GLY A C 1
ATOM 1388 O O . GLY A 1 182 ? 13.144 9.343 -9.034 1.00 85.56 182 GLY A O 1
ATOM 1389 N N . GLU A 1 183 ? 12.644 7.897 -7.388 1.00 85.75 183 GLU A N 1
ATOM 1390 C CA . GLU A 1 183 ? 13.925 7.172 -7.428 1.00 85.75 183 GLU A CA 1
ATOM 1391 C C . GLU A 1 183 ? 14.172 6.550 -8.811 1.00 85.75 183 GLU A C 1
ATOM 1393 O O . GLU A 1 183 ? 15.296 6.556 -9.319 1.00 85.75 183 GLU A O 1
ATOM 1398 N N . LEU A 1 184 ? 13.145 5.958 -9.423 1.00 86.44 184 LEU A N 1
ATOM 1399 C CA . LEU A 1 184 ? 13.268 5.313 -10.726 1.00 86.44 184 LEU A CA 1
ATOM 1400 C C . LEU A 1 184 ? 13.252 6.323 -11.879 1.00 86.44 184 LEU A C 1
ATOM 1402 O O . LEU A 1 184 ? 14.020 6.144 -12.817 1.00 86.44 184 LEU A O 1
ATOM 1406 N N . GLU A 1 185 ? 12.461 7.391 -11.819 1.00 86.19 185 GLU A N 1
ATOM 1407 C CA . GLU A 1 185 ? 12.468 8.461 -12.827 1.00 86.19 185 GLU A CA 1
ATOM 1408 C C . GLU A 1 185 ? 13.829 9.155 -12.903 1.00 86.19 185 GLU A C 1
ATOM 1410 O O . GLU A 1 185 ? 14.323 9.428 -13.993 1.00 86.19 185 GLU A O 1
ATOM 1415 N N . THR A 1 186 ? 14.484 9.357 -11.756 1.00 83.81 186 THR A N 1
ATOM 1416 C CA . THR A 1 186 ? 15.845 9.909 -11.702 1.00 83.81 186 THR A CA 1
ATOM 1417 C C . THR A 1 186 ? 16.870 8.972 -12.349 1.00 83.81 186 THR A C 1
ATOM 1419 O O . THR A 1 186 ? 17.812 9.426 -12.996 1.00 83.81 186 THR A O 1
ATOM 1422 N N . ARG A 1 187 ? 16.705 7.652 -12.182 1.00 82.25 187 ARG A N 1
ATOM 1423 C CA . ARG A 1 187 ? 17.619 6.636 -12.737 1.00 82.25 187 ARG A CA 1
ATOM 1424 C C . ARG A 1 187 ? 17.381 6.342 -14.213 1.00 82.25 187 ARG A C 1
ATOM 1426 O O . ARG A 1 187 ? 18.322 6.006 -14.927 1.00 82.25 187 ARG A O 1
ATOM 1433 N N . TYR A 1 188 ? 16.135 6.453 -14.648 1.00 80.31 188 TYR A N 1
ATOM 1434 C CA . TYR A 1 188 ? 15.682 6.163 -16.001 1.00 80.31 188 TYR A CA 1
ATOM 1435 C C . TYR A 1 188 ? 14.939 7.388 -16.553 1.00 80.31 188 TYR A C 1
ATOM 1437 O O . TYR A 1 188 ? 13.729 7.310 -16.800 1.00 80.31 188 TYR A O 1
ATOM 1445 N N . PRO A 1 189 ? 15.637 8.531 -16.721 1.00 74.38 189 PRO A N 1
ATOM 1446 C CA . PRO A 1 189 ? 15.015 9.737 -17.240 1.00 74.38 189 PRO A CA 1
ATOM 1447 C C . PRO A 1 189 ? 14.442 9.455 -18.627 1.00 74.38 189 PRO A C 1
ATOM 1449 O O . PRO A 1 189 ? 14.999 8.670 -19.401 1.00 74.38 189 PRO A O 1
ATOM 1452 N N . ALA A 1 190 ? 13.320 10.094 -18.952 1.00 66.81 190 ALA A N 1
ATOM 1453 C CA . ALA A 1 190 ? 12.864 10.107 -20.331 1.00 66.81 190 ALA A CA 1
ATOM 1454 C C . ALA A 1 190 ? 13.980 10.718 -21.192 1.00 66.81 190 ALA A C 1
ATOM 1456 O O . ALA A 1 190 ? 14.509 11.779 -20.849 1.00 66.81 190 ALA A O 1
ATOM 1457 N N . GLY A 1 191 ? 14.348 10.047 -22.287 1.00 58.09 191 GLY A N 1
ATOM 1458 C CA . GLY A 1 191 ? 15.058 10.730 -23.360 1.00 58.09 191 GLY A CA 1
ATOM 1459 C C . GLY A 1 191 ? 14.223 11.950 -23.734 1.00 58.09 191 GLY A C 1
ATOM 1460 O O . GLY A 1 191 ? 13.022 11.817 -23.964 1.00 58.09 191 GLY A O 1
ATOM 1461 N N . LEU A 1 192 ? 14.824 13.137 -23.660 1.00 40.78 192 LEU A N 1
ATOM 1462 C CA . LEU A 1 192 ? 14.239 14.340 -24.235 1.00 40.78 192 LEU A CA 1
ATOM 1463 C C . LEU A 1 192 ? 14.250 14.129 -25.753 1.00 40.78 192 LEU A C 1
ATOM 1465 O O . LEU A 1 192 ? 15.262 14.413 -26.391 1.00 40.78 192 LEU A O 1
ATOM 1469 N N . ASP A 1 193 ? 13.174 13.554 -26.282 1.00 41.81 193 ASP A N 1
ATOM 1470 C CA . ASP A 1 193 ? 12.861 13.594 -27.711 1.00 41.81 193 ASP A CA 1
ATOM 1471 C C . ASP A 1 193 ? 12.180 14.931 -28.044 1.00 41.81 193 ASP A C 1
ATOM 1473 O O . ASP A 1 193 ? 11.215 15.305 -27.331 1.00 41.81 193 ASP A O 1
#

Foldseek 3Di:
DDDDDDDDPDPDDDPPDDFDWDQDPNDTHHRLLPDDQDQDDPVNLVVLLVLLVVLLVLLVVLVVVQVVDPPQDDFDCFDDDDPPPPPDDDGRDHGSLRLLLVLLVLLVVLLCQLPVVDDQDWDDSPPDSVRSNVSSSVVSSVSLVVQSVVTSSGWDADPVRDIHTSVSSSSCSSCSSVVVSVVSCVSRPPDPD

Secondary structure (DSSP, 8-state):
-PPPP-----SS---------EEETTEEE-GGGS---SPPPHHHHHHHHHHHHHHHHHHHHHHHHHHHSTT-----------GGGGGSS--PPPPHHHHHHHHHHHHHHHHHHH-TT----SS-TTS-HHHHHHHHHHHHHHHHHHHHHH-TT-EEE-TTS-EEEHHHHHHHHHHHHHHHHHHHHHHSPPP--

Sequence (193 aa):
FGEPAAVPTSGSVEVVEEAAAQVIDGYERNAIFAADHRPVGSGELEAMLRQLGFARSDLGRLRQRSVSAPGAPTAVKGGRRDEAATALGAAAQREMDDVLRHIAGAEIWLASRLDRSVRYGGAPRDGDLSAYLEETRVWLIEQLRGFLARDPAMEAIDGKGEEWTLAKVLRRSLYHSLDHLGELETRYPAGLD

pLDDT: mean 79.49, std 21.41, range [31.47, 98.69]